Protein AF-A0A831K3I1-F1 (afdb_monomer_lite)

Radius of gyration: 31.47 Å; chains: 1; bounding box: 119×52×82 Å

Secondary structure (DSSP, 8-state):
------TT--TT--S-HHHHHHHHH-SS------------HHHHHHHH-EEPHHHHHHHHHS-HHHHHHHHHHHHHHHHHHT-SEE-HHHHHHHHHHHS-TTHHHHHHHHHHHHHTT-S--S--GGGPPEEPHHHHHHHHH---HHHHHHHHHHHHHHHHHTT-SEE-THHHHHHHHHHHHHHHSS-----------------SSS--S--PEEPHHHHHHHHTSPTTHHHHHHHHHHHHHHHHTT-SEE-HHHHHHHHHHHHHHHHHHHHHHHHTT--------TT------------

Foldseek 3Di:
DQDDQDPPHDPPRPDDPSVVVCCVPPPDDDDDDDDDDDPDLQVNLVVQAAEDPQLVVVLVVQDPVCSVVLVSQLSSQCVVVVHRYHYPVSSVVSCPVVQDPVNVVVSVVVVVCVVVVVPDDDPDPVPDQAEDPQLVVVLVVDPDPVVSVVLSVQQVVQCVVVPHSYRDPVSNVVVCVVVVVVVVVPDPDPDDDDDDDDDDDDDPDPPDDDDQAEDPLLVVVLVVPDDDPLSVVLVVQLRVVCVVVVHSHRDNVSSVVSVVVVVVVVVVVVVVVVVVPPDDDPDPDPPPDDDDDDDDDDD

pLDDT: mean 71.64, std 18.69, range [24.89, 92.38]

InterPro domains:
  IPR013580 Light-independent protochlorophyllide reductase subunit B-like, C-terminal [PF08369] (51-94)
  IPR013580 Light-independent protochlorophyllide reductase subunit B-like, C-terminal [PF08369] (214-256)
  IPR042298 Proto-chlorophyllide reductase, C-terminal [G3DSA:1.10.8.550] (50-98)
  IPR042298 Proto-chlorophyllide reductase, C-terminal [G3DSA:1.10.8.550] (212-266)

Structure (mmCIF, N/CA/C/O backbone):
data_AF-A0A831K3I1-F1
#
_entry.id   AF-A0A831K3I1-F1
#
loop_
_atom_site.group_PDB
_atom_site.id
_atom_site.type_symbol
_atom_site.label_atom_id
_atom_site.label_alt_id
_atom_site.label_comp_id
_atom_site.label_asym_id
_atom_site.label_entity_id
_atom_site.label_seq_id
_atom_site.pdbx_PDB_ins_code
_atom_site.Cartn_x
_atom_site.Cartn_y
_atom_site.Cartn_z
_atom_site.occupancy
_atom_site.B_iso_or_equiv
_atom_site.auth_seq_id
_atom_site.auth_comp_id
_atom_site.auth_asym_id
_atom_site.auth_atom_id
_atom_site.pdbx_PDB_model_num
ATOM 1 N N . ILE A 1 1 ? -24.878 -5.395 7.725 1.00 61.34 1 ILE A N 1
ATOM 2 C CA . ILE A 1 1 ? -24.912 -4.973 6.305 1.00 61.34 1 ILE A CA 1
ATOM 3 C C . ILE A 1 1 ? -25.834 -5.958 5.606 1.00 61.34 1 ILE A C 1
ATOM 5 O O . ILE A 1 1 ? -25.497 -7.132 5.588 1.00 61.34 1 ILE A O 1
ATOM 9 N N . LEU A 1 2 ? -27.023 -5.519 5.185 1.00 63.12 2 LEU A N 1
ATOM 10 C CA . LEU A 1 2 ? -28.067 -6.393 4.615 1.00 63.12 2 LEU A CA 1
ATOM 11 C C . LEU A 1 2 ? -27.981 -6.500 3.078 1.00 63.12 2 LEU A C 1
ATOM 13 O O . LEU A 1 2 ? -28.563 -7.402 2.487 1.00 63.12 2 LEU A O 1
ATOM 17 N N . GLY A 1 3 ? -27.179 -5.638 2.447 1.00 65.12 3 GLY A N 1
ATOM 18 C CA . GLY A 1 3 ? -26.861 -5.662 1.023 1.00 65.12 3 GLY A CA 1
ATOM 19 C C . GLY A 1 3 ? -25.792 -4.621 0.684 1.00 65.12 3 GLY A C 1
ATOM 20 O O . GLY A 1 3 ? -25.509 -3.730 1.489 1.00 65.12 3 GLY A O 1
ATOM 21 N N . THR A 1 4 ? -25.185 -4.748 -0.492 1.00 68.38 4 THR A N 1
ATOM 22 C CA . THR A 1 4 ? -24.255 -3.767 -1.069 1.00 68.38 4 THR A CA 1
ATOM 23 C C . THR A 1 4 ? -24.642 -3.534 -2.520 1.00 68.38 4 THR A C 1
ATOM 25 O O . THR A 1 4 ? -24.823 -4.505 -3.253 1.00 68.38 4 THR A O 1
ATOM 28 N N . THR A 1 5 ? -24.739 -2.280 -2.947 1.00 67.50 5 THR A N 1
ATOM 29 C CA . THR A 1 5 ? -24.789 -1.938 -4.370 1.00 67.50 5 THR A CA 1
ATOM 30 C C . THR A 1 5 ? -23.371 -2.057 -4.936 1.00 67.50 5 THR A C 1
ATOM 32 O O . THR A 1 5 ? -22.405 -1.565 -4.351 1.00 67.50 5 THR A O 1
ATOM 35 N N . GLY A 1 6 ? -23.212 -2.839 -6.006 1.00 65.56 6 GLY A N 1
ATOM 36 C CA . GLY A 1 6 ? -21.913 -3.050 -6.648 1.00 65.56 6 GLY A CA 1
ATOM 37 C C . GLY A 1 6 ? -21.490 -1.851 -7.499 1.00 65.56 6 GLY A C 1
ATOM 38 O O . GLY A 1 6 ? -22.278 -0.948 -7.750 1.00 65.56 6 GLY A O 1
ATOM 39 N N . ILE A 1 7 ? -20.261 -1.877 -8.020 1.00 63.69 7 ILE A N 1
ATOM 40 C CA . ILE A 1 7 ? -19.731 -0.838 -8.933 1.00 63.69 7 ILE A CA 1
ATOM 41 C C . ILE A 1 7 ? -20.489 -0.730 -10.271 1.00 63.69 7 ILE A C 1
ATOM 43 O O . ILE A 1 7 ? -20.285 0.222 -11.014 1.00 63.69 7 ILE A O 1
ATOM 47 N N . HIS A 1 8 ? -21.339 -1.712 -10.574 1.00 61.59 8 HIS A N 1
ATOM 48 C CA . HIS A 1 8 ? -22.199 -1.768 -11.757 1.00 61.59 8 HIS A CA 1
ATOM 49 C C . HIS A 1 8 ? -23.675 -1.524 -11.416 1.00 61.59 8 HIS A C 1
ATOM 51 O O . HIS A 1 8 ? -24.544 -1.877 -12.205 1.00 61.59 8 HIS A O 1
ATOM 57 N N . ALA A 1 9 ? -23.972 -1.002 -10.223 1.00 69.12 9 ALA A N 1
ATOM 58 C CA . ALA A 1 9 ? -25.321 -0.561 -9.906 1.00 69.12 9 ALA A CA 1
ATOM 59 C C . ALA A 1 9 ? -25.691 0.614 -10.820 1.00 69.12 9 ALA A C 1
ATOM 61 O O . ALA A 1 9 ? -24.912 1.562 -10.950 1.00 69.12 9 ALA A O 1
ATOM 62 N N . ASP A 1 10 ? -26.862 0.535 -11.449 1.00 72.88 10 ASP A N 1
ATOM 63 C CA . ASP A 1 10 ? -27.411 1.650 -12.212 1.00 72.88 10 ASP A CA 1
ATOM 64 C C . ASP A 1 10 ? -27.597 2.874 -11.314 1.00 72.88 10 ASP A C 1
ATOM 66 O O . ASP A 1 10 ? -27.870 2.753 -10.119 1.00 72.88 10 ASP A O 1
ATOM 70 N N . ALA A 1 11 ? -27.476 4.064 -11.903 1.00 71.06 11 ALA A N 1
ATOM 71 C CA . ALA A 1 11 ? -27.620 5.324 -11.173 1.00 71.06 11 ALA A CA 1
ATOM 72 C C . ALA A 1 11 ? -29.018 5.505 -10.547 1.00 71.06 11 ALA A C 1
ATOM 74 O O . ALA A 1 11 ? -29.168 6.298 -9.624 1.00 71.06 11 ALA A O 1
ATOM 75 N N . GLU A 1 12 ? -30.014 4.768 -11.043 1.00 79.69 12 GLU A N 1
ATOM 76 C CA . GLU A 1 12 ? -31.394 4.751 -10.541 1.00 79.69 12 GLU A CA 1
ATOM 77 C C . GLU A 1 12 ? -31.648 3.629 -9.511 1.00 79.69 12 GLU A C 1
ATOM 79 O O . GLU A 1 12 ? -32.751 3.515 -8.981 1.00 79.69 12 GLU A O 1
ATOM 84 N N . LEU A 1 13 ? -30.659 2.769 -9.227 1.00 80.44 13 LEU A N 1
ATOM 85 C CA . LEU A 1 13 ? -30.822 1.654 -8.293 1.00 80.44 13 LEU A CA 1
ATOM 86 C C . LEU A 1 13 ? -30.609 2.117 -6.844 1.00 80.44 13 LEU A C 1
ATOM 88 O O . LEU A 1 13 ? -29.490 2.115 -6.326 1.00 80.44 13 LEU A O 1
ATOM 92 N N . ASP A 1 14 ? -31.711 2.457 -6.178 1.00 75.00 14 ASP A N 1
ATOM 93 C CA . ASP A 1 14 ? -31.701 3.012 -4.819 1.00 75.00 14 ASP A CA 1
ATOM 94 C C . ASP A 1 14 ? -31.345 1.988 -3.727 1.00 75.00 14 ASP A C 1
ATOM 96 O O . ASP A 1 14 ? -30.675 2.314 -2.745 1.00 75.00 14 ASP A O 1
ATOM 100 N N . ILE A 1 15 ? -31.786 0.733 -3.869 1.00 83.75 15 ILE A N 1
ATOM 101 C CA . ILE A 1 15 ? -31.579 -0.325 -2.869 1.00 83.75 15 ILE A CA 1
ATOM 102 C C . ILE A 1 15 ? -31.175 -1.644 -3.529 1.00 83.75 15 ILE A C 1
ATOM 104 O O . ILE A 1 15 ? -31.587 -1.970 -4.637 1.00 83.75 15 ILE A O 1
ATOM 108 N N . GLY A 1 16 ? -30.350 -2.435 -2.839 1.00 83.12 16 GLY A N 1
ATOM 109 C CA . GLY A 1 16 ? -30.015 -3.785 -3.299 1.00 83.12 16 GLY A CA 1
ATOM 110 C C . GLY A 1 16 ? -31.199 -4.742 -3.138 1.00 83.12 16 GLY A C 1
ATOM 111 O O . GLY A 1 16 ? -31.944 -4.633 -2.166 1.00 83.12 16 GLY A O 1
ATOM 112 N N . GLY A 1 17 ? -31.322 -5.736 -4.023 1.00 83.44 17 GLY A N 1
ATOM 113 C CA . GLY A 1 17 ? -32.466 -6.661 -4.027 1.00 83.44 17 GLY A CA 1
ATOM 114 C C . GLY A 1 17 ? -32.720 -7.369 -2.688 1.00 83.44 17 GLY A C 1
ATOM 115 O O . GLY A 1 17 ? -33.860 -7.500 -2.268 1.00 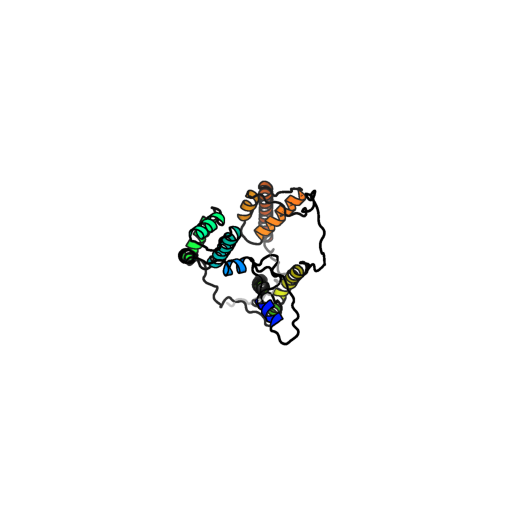83.44 17 GLY A O 1
ATOM 116 N N . ASN A 1 18 ? -31.676 -7.745 -1.939 1.00 84.25 18 ASN A N 1
ATOM 117 C CA . ASN A 1 18 ? -31.851 -8.334 -0.599 1.00 84.25 18 ASN A CA 1
ATOM 118 C C . ASN A 1 18 ? -32.533 -7.378 0.392 1.00 84.25 18 ASN A C 1
ATOM 120 O O . ASN A 1 18 ? -33.284 -7.819 1.258 1.00 84.25 18 ASN A O 1
ATOM 124 N N . THR A 1 19 ? -32.259 -6.079 0.280 1.00 87.19 19 THR A N 1
ATOM 125 C CA . THR A 1 19 ? -32.905 -5.047 1.094 1.00 87.19 19 THR A CA 1
ATOM 126 C C . THR A 1 19 ? -34.368 -4.879 0.689 1.00 87.19 19 THR A C 1
ATOM 128 O O . THR A 1 19 ? -35.221 -4.748 1.562 1.00 87.19 19 THR A O 1
ATOM 131 N N . GLU A 1 20 ? -34.660 -4.923 -0.612 1.00 86.88 20 GLU A N 1
ATOM 132 C CA . GLU A 1 20 ? -36.022 -4.847 -1.152 1.00 86.88 20 GLU A CA 1
ATOM 133 C C . GLU A 1 20 ? -36.887 -6.024 -0.683 1.00 86.88 20 GLU A C 1
ATOM 135 O O . GLU A 1 20 ? -37.962 -5.810 -0.125 1.00 86.88 20 GLU A O 1
ATOM 140 N N . TYR A 1 21 ? -36.377 -7.256 -0.793 1.00 88.00 21 TYR A N 1
ATOM 141 C CA . TYR A 1 21 ? -37.065 -8.448 -0.284 1.00 88.00 21 TYR A CA 1
ATOM 142 C C . TYR A 1 21 ? -37.398 -8.329 1.204 1.00 88.00 21 TYR A C 1
ATOM 144 O O . TYR A 1 21 ? -38.496 -8.667 1.637 1.00 88.00 21 TYR A O 1
ATOM 152 N N . LEU A 1 22 ? -36.461 -7.813 2.000 1.00 86.88 22 LEU A N 1
ATOM 153 C CA . LEU A 1 22 ? -36.634 -7.701 3.443 1.00 86.88 22 LEU A CA 1
ATOM 154 C C . LEU A 1 22 ? -37.631 -6.598 3.825 1.00 86.88 22 LEU A C 1
ATOM 156 O O . LEU A 1 22 ? -38.348 -6.755 4.805 1.00 86.88 22 LEU A O 1
ATOM 160 N N . LEU A 1 23 ? -37.714 -5.513 3.050 1.00 84.81 23 LEU A N 1
ATOM 161 C CA . LEU A 1 23 ? -38.749 -4.489 3.226 1.00 84.81 23 LEU A CA 1
ATOM 162 C C . LEU A 1 23 ? -40.150 -5.020 2.918 1.00 84.81 23 LEU A C 1
ATOM 164 O O . LEU A 1 23 ? -41.100 -4.623 3.588 1.00 84.81 23 LEU A O 1
ATOM 168 N N . ASN A 1 24 ? -40.277 -5.898 1.922 1.00 88.44 24 ASN A N 1
ATOM 169 C CA . ASN A 1 24 ? -41.570 -6.442 1.523 1.00 88.44 24 ASN A CA 1
ATOM 170 C C . ASN A 1 24 ? -42.073 -7.535 2.478 1.00 88.44 24 ASN A C 1
ATOM 172 O O . ASN A 1 24 ? -43.250 -7.556 2.829 1.00 88.44 24 ASN A O 1
ATOM 176 N N . ASP A 1 25 ? -41.178 -8.425 2.914 1.00 91.25 25 ASP A N 1
ATOM 177 C CA . ASP A 1 25 ? -41.572 -9.658 3.604 1.00 91.25 25 ASP A CA 1
ATOM 178 C C . ASP A 1 25 ? -41.407 -9.594 5.133 1.00 91.25 25 ASP A C 1
ATOM 180 O O . ASP A 1 25 ? -41.827 -10.514 5.843 1.00 91.25 25 ASP A O 1
ATOM 184 N N . ALA A 1 26 ? -40.799 -8.534 5.681 1.00 89.06 26 ALA A N 1
ATOM 185 C CA . ALA A 1 26 ? -40.628 -8.420 7.126 1.00 89.06 26 ALA A CA 1
ATOM 186 C C . ALA A 1 26 ? -41.983 -8.215 7.835 1.00 89.06 26 ALA A C 1
ATOM 188 O O . ALA A 1 26 ? -42.680 -7.234 7.577 1.00 89.06 26 ALA A O 1
ATOM 189 N N . PRO A 1 27 ? -42.341 -9.057 8.825 1.00 92.31 27 PRO A N 1
ATOM 190 C CA . PRO A 1 27 ? -43.578 -8.908 9.598 1.00 92.31 27 PRO A CA 1
ATOM 191 C C . PRO A 1 27 ? -43.505 -7.773 10.641 1.00 92.31 27 PRO A C 1
ATOM 193 O O . PRO A 1 27 ? -44.336 -7.705 11.548 1.00 92.31 27 PRO A O 1
ATOM 196 N N . CYS A 1 28 ? -42.488 -6.911 10.576 1.00 91.38 28 CYS A N 1
ATOM 197 C CA . CYS A 1 28 ? -42.220 -5.847 11.536 1.00 91.38 28 CYS A CA 1
ATOM 198 C C . CYS A 1 28 ? -41.762 -4.562 10.835 1.00 91.38 28 CYS A C 1
ATOM 200 O O . CYS A 1 28 ? -41.365 -4.574 9.673 1.00 91.38 28 CYS A O 1
ATOM 202 N N . ALA A 1 29 ? -41.810 -3.437 11.553 1.00 91.25 29 ALA A N 1
ATOM 203 C CA . ALA A 1 29 ? -41.313 -2.168 11.035 1.00 91.25 29 ALA A CA 1
ATOM 204 C C . ALA A 1 29 ? -39.785 -2.219 10.852 1.00 91.25 29 ALA A C 1
ATOM 206 O O . ALA A 1 29 ? -39.047 -2.469 11.807 1.00 91.25 29 ALA A O 1
ATOM 207 N N . VAL A 1 30 ? -39.320 -1.942 9.632 1.00 88.06 30 VAL A N 1
ATOM 208 C CA . VAL A 1 30 ? -37.898 -1.932 9.264 1.00 88.06 30 VAL A CA 1
ATOM 209 C C . VAL A 1 30 ? -37.448 -0.492 9.015 1.00 88.06 30 VAL A C 1
ATOM 211 O O . VAL A 1 30 ? -38.033 0.215 8.200 1.00 88.06 30 VAL A O 1
ATOM 214 N N . LEU A 1 31 ? -36.388 -0.056 9.701 1.00 87.06 31 LEU A N 1
ATOM 215 C CA . LEU A 1 31 ? -35.701 1.205 9.413 1.00 87.06 31 LEU A CA 1
ATOM 216 C C . LEU A 1 31 ? -34.501 0.926 8.506 1.00 87.06 31 LEU A C 1
ATOM 218 O O . LEU A 1 31 ? -33.557 0.248 8.917 1.00 87.06 31 LEU A O 1
ATOM 222 N N . LEU A 1 32 ? -34.523 1.482 7.295 1.00 84.25 32 LEU A N 1
ATOM 223 C CA . LEU A 1 32 ? -33.409 1.388 6.360 1.00 84.25 32 LEU A CA 1
ATOM 224 C C . LEU A 1 32 ? -32.501 2.616 6.471 1.00 84.25 32 LEU A C 1
ATOM 226 O O . LEU A 1 32 ? -32.961 3.753 6.395 1.00 84.25 32 LEU A O 1
ATOM 230 N N . SER A 1 33 ? -31.197 2.381 6.608 1.00 85.31 33 SER A N 1
ATOM 231 C CA . SER A 1 33 ? -30.169 3.411 6.481 1.00 85.31 33 SER A CA 1
ATOM 232 C C . SER A 1 33 ? -29.091 2.961 5.504 1.00 85.31 33 SER A C 1
ATOM 234 O O . SER A 1 33 ? -28.753 1.777 5.419 1.00 85.31 33 SER A O 1
ATOM 236 N N . GLN A 1 34 ? -28.552 3.921 4.757 1.00 81.38 34 GLN A N 1
ATOM 237 C CA . GLN A 1 34 ? -27.488 3.690 3.790 1.00 81.38 34 GLN A CA 1
ATOM 238 C C . GLN A 1 34 ? -26.241 4.478 4.167 1.00 81.38 34 GLN A C 1
ATOM 240 O O . GLN A 1 34 ? -26.313 5.572 4.727 1.00 81.38 34 GLN A O 1
ATOM 245 N N . ARG A 1 35 ? -25.080 3.918 3.835 1.00 79.19 35 ARG A N 1
ATOM 246 C CA . ARG A 1 35 ? -23.801 4.616 3.905 1.00 79.19 35 ARG A CA 1
ATOM 247 C C . ARG A 1 35 ? -22.971 4.227 2.698 1.00 79.19 35 ARG A C 1
ATOM 249 O O . ARG A 1 35 ? -22.820 3.041 2.412 1.00 79.19 35 ARG A O 1
ATOM 256 N N . GLN A 1 36 ? -22.381 5.219 2.044 1.00 72.12 36 GLN A N 1
ATOM 257 C CA . GLN A 1 36 ? -21.375 4.972 1.025 1.00 72.12 36 GLN A CA 1
ATOM 258 C C . GLN A 1 36 ? -20.070 4.548 1.706 1.00 72.12 36 GLN A C 1
ATOM 260 O O . GLN A 1 36 ? -19.542 5.241 2.579 1.00 72.12 36 GLN A O 1
ATOM 265 N N . TYR A 1 37 ? -19.568 3.376 1.331 1.00 68.38 37 TYR A N 1
ATOM 266 C CA . TYR A 1 37 ? -18.263 2.886 1.745 1.00 68.38 37 TYR A CA 1
ATOM 267 C C . TYR A 1 37 ? -17.426 2.702 0.491 1.00 68.38 37 TYR A C 1
ATOM 269 O O . TYR A 1 37 ? -17.776 1.894 -0.362 1.00 68.38 37 TYR A O 1
ATOM 277 N N . GLN A 1 38 ? -16.333 3.453 0.383 1.00 60.44 38 GLN A N 1
ATOM 278 C CA . GLN A 1 38 ? -15.321 3.214 -0.633 1.00 60.44 38 GLN A CA 1
ATOM 279 C C . GLN A 1 38 ? -14.388 2.125 -0.077 1.00 60.44 38 GLN A C 1
ATOM 281 O O . GLN A 1 38 ? -13.560 2.426 0.790 1.00 60.44 38 GLN A O 1
ATOM 286 N N . PRO A 1 39 ? -14.527 0.848 -0.478 1.00 63.50 39 PRO A N 1
ATOM 287 C CA . PRO A 1 39 ? -13.541 -0.153 -0.104 1.00 63.50 39 PRO A CA 1
ATOM 288 C C . PRO A 1 39 ? -12.181 0.236 -0.683 1.00 63.50 39 PRO A C 1
ATOM 290 O O . PRO A 1 39 ? -12.086 0.921 -1.704 1.00 63.50 39 PRO A O 1
ATOM 293 N N . GLN A 1 40 ? -11.113 -0.236 -0.045 1.00 65.44 40 GLN A N 1
ATOM 294 C CA . GLN A 1 40 ? -9.783 -0.117 -0.632 1.00 65.44 40 GLN A CA 1
ATOM 295 C C . GLN A 1 40 ? -9.802 -0.759 -2.027 1.00 65.44 40 GLN A C 1
ATOM 297 O O . GLN A 1 40 ? -10.344 -1.852 -2.185 1.00 65.44 40 GLN A O 1
ATOM 302 N N . VAL A 1 41 ? -9.242 -0.062 -3.019 1.00 61.88 41 VAL A N 1
ATOM 303 C CA . VAL A 1 41 ? -9.183 -0.444 -4.449 1.00 61.88 41 VAL A CA 1
ATOM 304 C C . VAL A 1 41 ? -8.802 -1.926 -4.614 1.00 61.88 41 VAL A C 1
ATOM 306 O O . VAL A 1 41 ? -9.475 -2.705 -5.283 1.00 61.88 41 VAL A O 1
ATOM 309 N N . ASP A 1 42 ? -7.812 -2.327 -3.832 1.00 60.84 42 ASP A N 1
ATOM 310 C CA . ASP A 1 42 ? -7.265 -3.664 -3.625 1.00 60.84 42 ASP A CA 1
ATOM 311 C C . ASP A 1 42 ? -8.308 -4.769 -3.301 1.00 60.84 42 ASP A C 1
ATOM 313 O O . ASP A 1 42 ? -8.183 -5.926 -3.717 1.00 60.84 42 ASP A O 1
ATOM 317 N N . ARG A 1 43 ? -9.381 -4.431 -2.575 1.00 62.75 43 ARG A N 1
ATOM 318 C CA . ARG A 1 43 ? -10.466 -5.358 -2.209 1.00 62.75 43 ARG A CA 1
ATOM 319 C C . ARG A 1 43 ? -11.499 -5.514 -3.328 1.00 62.75 43 ARG A C 1
ATOM 321 O O . ARG A 1 43 ? -12.062 -6.592 -3.458 1.00 62.75 43 ARG A O 1
ATOM 328 N N . LEU A 1 44 ? -11.751 -4.478 -4.130 1.00 58.00 44 LEU A N 1
ATOM 329 C CA . LEU A 1 44 ? -12.682 -4.579 -5.261 1.00 58.00 44 LEU A CA 1
ATOM 330 C C . LEU A 1 44 ? -12.075 -5.402 -6.390 1.00 58.00 44 LEU A C 1
ATOM 332 O O . LEU A 1 44 ? -12.701 -6.357 -6.840 1.00 58.00 44 LEU A O 1
ATOM 336 N N . ALA A 1 45 ? -10.834 -5.088 -6.765 1.00 58.53 45 ALA A N 1
ATOM 337 C CA . ALA A 1 45 ? -10.139 -5.784 -7.838 1.00 58.53 45 ALA A CA 1
ATOM 338 C C . ALA A 1 45 ? -10.001 -7.290 -7.559 1.00 58.53 45 ALA A C 1
ATOM 340 O O . ALA A 1 45 ? -10.168 -8.103 -8.459 1.00 58.53 45 ALA A O 1
ATOM 341 N N . SER A 1 46 ? -9.759 -7.697 -6.307 1.00 58.81 46 SER A N 1
ATOM 342 C CA . SER A 1 46 ? -9.645 -9.128 -5.978 1.00 58.81 46 SER A CA 1
ATOM 343 C C . SER A 1 46 ? -10.964 -9.905 -6.075 1.00 58.81 46 SER A C 1
ATOM 345 O O . SER A 1 46 ? -10.929 -11.115 -6.273 1.00 58.81 46 SER A O 1
ATOM 347 N N . ILE A 1 47 ? -12.114 -9.236 -5.953 1.00 64.56 47 ILE A N 1
ATOM 348 C CA . ILE A 1 47 ? -13.438 -9.870 -6.024 1.00 64.56 47 ILE A CA 1
ATOM 349 C C . ILE A 1 47 ? -13.961 -9.886 -7.464 1.00 64.56 47 ILE A C 1
ATOM 351 O O . ILE A 1 47 ? -14.580 -10.861 -7.878 1.00 64.56 47 ILE A O 1
ATOM 355 N N . SER A 1 48 ? -13.727 -8.817 -8.228 1.00 64.88 48 SER A N 1
ATOM 356 C CA . SER A 1 48 ? -14.247 -8.683 -9.593 1.00 64.88 48 SER A CA 1
ATOM 357 C C . SER A 1 48 ? -13.346 -9.288 -10.667 1.00 64.88 48 SER A C 1
ATOM 359 O O . SER A 1 48 ? -13.815 -9.506 -11.782 1.00 64.88 48 SER A O 1
ATOM 361 N N . THR A 1 49 ? -12.065 -9.522 -10.369 1.00 78.81 49 THR A N 1
ATOM 362 C CA . THR A 1 49 ? -11.072 -9.874 -11.389 1.00 78.81 49 THR A CA 1
ATOM 363 C C . THR A 1 49 ? -10.580 -11.308 -11.225 1.00 78.81 49 THR A C 1
ATOM 365 O O . THR A 1 49 ? -9.934 -11.662 -10.238 1.00 78.81 49 THR A O 1
ATOM 368 N N . SER A 1 50 ? -10.851 -12.142 -12.229 1.00 86.25 50 SER A N 1
ATOM 369 C CA . SER A 1 50 ? -10.392 -13.537 -12.266 1.00 86.25 50 SER A CA 1
ATOM 370 C C . SER A 1 50 ? -8.983 -13.657 -12.848 1.00 86.25 50 SER A C 1
ATOM 372 O O . SER A 1 50 ? -8.628 -12.915 -13.761 1.00 86.25 50 SER A O 1
ATOM 374 N N . TRP A 1 51 ? -8.188 -14.608 -12.357 1.00 91.31 51 TRP A N 1
ATOM 375 C CA . TRP A 1 51 ? -6.863 -14.923 -12.897 1.00 91.31 51 TRP A CA 1
ATOM 376 C C . TRP A 1 51 ? -6.924 -16.173 -13.774 1.00 91.31 51 TRP A C 1
ATOM 378 O O . TRP A 1 51 ? -7.623 -17.134 -13.458 1.00 91.31 51 TRP A O 1
ATOM 388 N N . THR A 1 52 ? -6.167 -16.171 -14.867 1.00 92.38 52 THR A N 1
ATOM 389 C CA . THR A 1 52 ? -5.923 -17.382 -15.663 1.00 92.38 52 THR A CA 1
ATOM 390 C C . THR A 1 52 ? -4.890 -18.283 -14.988 1.00 92.38 52 THR A C 1
ATOM 392 O O . THR A 1 52 ? -4.000 -17.801 -14.286 1.00 92.38 52 THR A O 1
ATOM 395 N N . GLN A 1 53 ? -4.958 -19.592 -15.247 1.00 90.81 53 GLN A N 1
ATOM 396 C CA . GLN A 1 53 ? -4.011 -20.567 -14.689 1.00 90.81 53 GLN A CA 1
ATOM 397 C C . GLN A 1 53 ? -2.551 -20.247 -15.065 1.00 90.81 53 GLN A C 1
ATOM 399 O O . GLN A 1 53 ? -1.638 -20.406 -14.253 1.00 90.81 53 GLN A O 1
ATOM 404 N N . GLU A 1 54 ? -2.325 -19.738 -16.276 1.00 90.75 54 GLU A N 1
ATOM 405 C CA . GLU A 1 54 ? -1.007 -19.317 -16.764 1.00 90.75 54 GLU A CA 1
ATOM 406 C C . GLU A 1 54 ? -0.466 -18.124 -15.956 1.00 90.75 54 GLU A C 1
ATOM 408 O O . GLU A 1 54 ? 0.670 -18.153 -15.472 1.00 90.75 54 GLU A O 1
ATOM 413 N N . ALA A 1 55 ? -1.305 -17.109 -15.713 1.00 90.25 55 ALA A N 1
ATOM 414 C CA . ALA A 1 55 ? -0.952 -15.946 -14.901 1.00 90.25 55 ALA A CA 1
ATOM 415 C C . ALA A 1 55 ? -0.656 -16.316 -13.436 1.00 90.25 55 ALA A C 1
ATOM 417 O O . ALA A 1 55 ? 0.276 -15.776 -12.832 1.00 90.25 55 ALA A O 1
ATOM 418 N N . GLU A 1 56 ? -1.413 -17.255 -12.861 1.00 89.31 56 GLU A N 1
ATOM 419 C CA . GLU A 1 56 ? -1.153 -17.760 -11.510 1.00 89.31 56 GLU A CA 1
ATOM 420 C C . GLU A 1 56 ? 0.185 -18.491 -11.419 1.00 89.31 56 GLU A C 1
ATOM 422 O O . GLU A 1 56 ? 0.987 -18.188 -10.534 1.00 89.31 56 GLU A O 1
ATOM 427 N N . THR A 1 57 ? 0.466 -19.373 -12.379 1.00 89.38 57 THR A N 1
ATOM 428 C CA . THR A 1 57 ? 1.740 -20.103 -12.463 1.00 89.38 57 THR A CA 1
ATOM 429 C C . THR A 1 57 ? 2.928 -19.140 -12.538 1.00 89.38 57 THR A C 1
ATOM 431 O O . THR A 1 57 ? 3.957 -19.333 -11.885 1.00 89.38 57 THR A O 1
ATOM 434 N N . ARG A 1 58 ? 2.797 -18.047 -13.298 1.00 85.94 58 ARG A N 1
ATOM 435 C CA . ARG A 1 58 ? 3.835 -17.010 -13.378 1.00 85.94 58 ARG A CA 1
ATOM 436 C C . ARG A 1 58 ? 4.004 -16.268 -12.050 1.00 85.94 58 ARG A C 1
ATOM 438 O O . ARG A 1 58 ? 5.130 -15.980 -11.649 1.00 85.94 58 ARG A O 1
ATOM 445 N N . MET A 1 59 ? 2.912 -16.023 -11.329 1.00 87.25 59 MET A N 1
ATOM 446 C CA . MET A 1 59 ? 2.941 -15.398 -10.005 1.00 87.25 59 MET A CA 1
ATOM 447 C C . MET A 1 59 ? 3.587 -16.291 -8.930 1.00 87.25 59 MET A C 1
ATOM 449 O O . MET A 1 59 ? 4.165 -15.786 -7.967 1.00 87.25 59 MET A O 1
ATOM 453 N N . GLU A 1 60 ? 3.536 -17.615 -9.077 1.00 87.44 60 GLU A N 1
ATOM 454 C CA . GLU A 1 60 ? 4.224 -18.543 -8.169 1.00 87.44 60 GLU A CA 1
ATOM 455 C C . GLU A 1 60 ? 5.749 -18.441 -8.262 1.00 87.44 60 GLU A C 1
ATOM 457 O O . GLU A 1 60 ? 6.426 -18.543 -7.234 1.00 87.44 60 GLU A O 1
ATOM 462 N N . ARG A 1 61 ? 6.281 -18.152 -9.459 1.00 84.06 61 ARG A N 1
ATOM 463 C CA . ARG A 1 61 ? 7.718 -17.909 -9.684 1.00 84.06 61 ARG A CA 1
ATOM 464 C C . ARG A 1 61 ? 8.218 -16.647 -8.983 1.00 84.06 61 ARG A C 1
ATOM 466 O O . ARG A 1 61 ? 9.402 -16.545 -8.682 1.00 84.06 61 ARG A O 1
ATOM 473 N N . VAL A 1 62 ? 7.326 -15.697 -8.698 1.00 82.75 62 VAL A N 1
ATOM 474 C CA . VAL A 1 62 ? 7.668 -14.501 -7.925 1.00 82.75 62 VAL A CA 1
ATOM 475 C C . VAL A 1 62 ? 7.960 -14.909 -6.474 1.00 82.75 62 VAL A C 1
ATOM 477 O O . VAL A 1 62 ? 7.134 -15.600 -5.857 1.00 82.75 62 VAL A O 1
ATOM 480 N N . PRO A 1 63 ? 9.087 -14.465 -5.883 1.00 81.31 63 PRO A N 1
ATOM 481 C CA . PRO A 1 63 ? 9.418 -14.763 -4.495 1.00 81.31 63 PRO A CA 1
ATOM 482 C C . PRO A 1 63 ? 8.318 -14.354 -3.514 1.00 81.31 63 PRO A C 1
ATOM 484 O O . PRO A 1 63 ? 7.683 -13.302 -3.644 1.00 81.31 63 PRO A O 1
ATOM 487 N N . SER A 1 64 ? 8.125 -15.161 -2.467 1.00 79.44 64 SER A N 1
ATOM 488 C CA . SER A 1 64 ? 6.983 -15.030 -1.551 1.00 79.44 64 SER A CA 1
ATOM 489 C C . SER A 1 64 ? 6.873 -13.666 -0.859 1.00 79.44 64 SER A C 1
ATOM 491 O O . SER A 1 64 ? 5.769 -13.257 -0.515 1.00 79.44 64 SER A O 1
ATOM 493 N N . PHE A 1 65 ? 7.993 -12.967 -0.636 1.00 74.31 65 PHE A N 1
ATOM 494 C CA . PHE A 1 65 ? 8.006 -11.675 0.060 1.00 74.31 65 PHE A CA 1
ATOM 495 C C . PHE A 1 65 ? 7.530 -10.502 -0.818 1.00 74.31 65 PHE A C 1
ATOM 497 O O . PHE A 1 65 ? 7.015 -9.530 -0.275 1.00 74.31 65 PHE A O 1
ATOM 504 N N . VAL A 1 66 ? 7.631 -10.600 -2.153 1.00 79.06 66 VAL A N 1
ATOM 505 C CA . VAL A 1 66 ? 7.120 -9.578 -3.100 1.00 79.06 66 VAL A CA 1
ATOM 506 C C . VAL A 1 66 ? 5.784 -9.993 -3.705 1.00 79.06 66 VAL A C 1
ATOM 508 O O . VAL A 1 66 ? 5.007 -9.139 -4.112 1.00 79.06 66 VAL A O 1
ATOM 511 N N . ARG A 1 67 ? 5.468 -11.292 -3.730 1.00 84.19 67 ARG A N 1
ATOM 512 C CA . ARG A 1 67 ? 4.277 -11.840 -4.398 1.00 84.19 67 ARG A CA 1
ATOM 513 C C . ARG A 1 67 ? 2.971 -11.120 -4.043 1.00 84.19 67 ARG A C 1
ATOM 515 O O . ARG A 1 67 ? 2.172 -10.843 -4.931 1.00 84.19 67 ARG A O 1
ATOM 522 N N . ALA A 1 68 ? 2.756 -10.790 -2.767 1.00 80.19 68 ALA A N 1
ATOM 523 C CA . ALA A 1 68 ? 1.559 -10.065 -2.329 1.00 80.19 68 ALA A CA 1
ATOM 524 C C . ALA A 1 68 ? 1.496 -8.638 -2.906 1.00 80.19 68 ALA A C 1
ATOM 526 O O . ALA A 1 68 ? 0.451 -8.205 -3.382 1.00 80.19 68 ALA A O 1
ATOM 527 N N . MET A 1 69 ? 2.633 -7.940 -2.915 1.00 81.38 69 MET A N 1
ATOM 528 C CA . MET A 1 69 ? 2.773 -6.606 -3.498 1.00 81.38 69 MET A CA 1
ATOM 529 C C . MET A 1 69 ? 2.561 -6.640 -5.017 1.00 81.38 69 MET A C 1
ATOM 531 O O . MET A 1 69 ? 1.803 -5.835 -5.548 1.00 81.38 69 MET A O 1
ATOM 535 N N . ALA A 1 70 ? 3.178 -7.610 -5.701 1.00 85.25 70 ALA A N 1
ATOM 536 C CA . ALA A 1 70 ? 3.064 -7.794 -7.144 1.00 85.25 70 ALA A CA 1
ATOM 537 C C . ALA A 1 70 ? 1.620 -8.099 -7.565 1.00 85.25 70 ALA A C 1
ATOM 539 O O . ALA A 1 70 ? 1.098 -7.438 -8.461 1.00 85.25 70 ALA A O 1
ATOM 540 N N . ARG A 1 71 ? 0.935 -9.028 -6.877 1.00 87.06 71 ARG A N 1
ATOM 541 C CA . ARG A 1 71 ? -0.494 -9.295 -7.125 1.00 87.06 71 ARG A CA 1
ATOM 542 C C . ARG A 1 71 ? -1.327 -8.028 -6.990 1.00 87.06 71 ARG A C 1
ATOM 544 O O . ARG A 1 71 ? -2.186 -7.791 -7.831 1.00 87.06 71 ARG A O 1
ATOM 551 N N . MET A 1 72 ? -1.057 -7.211 -5.975 1.00 83.25 72 MET A N 1
ATOM 552 C CA . MET A 1 72 ? -1.814 -5.983 -5.764 1.00 83.25 72 MET A CA 1
ATOM 553 C C . MET A 1 72 ? -1.591 -4.949 -6.865 1.00 83.25 72 MET A C 1
ATOM 555 O O . MET A 1 72 ? -2.541 -4.350 -7.360 1.00 83.25 72 MET A O 1
ATOM 559 N N . ALA A 1 73 ? -0.339 -4.764 -7.276 1.00 83.31 73 ALA A N 1
ATOM 560 C CA . ALA A 1 73 ? 0.001 -3.818 -8.326 1.00 83.31 73 ALA A CA 1
ATOM 561 C C . ALA A 1 73 ? -0.615 -4.223 -9.678 1.00 83.31 73 ALA A C 1
ATOM 563 O O . ALA A 1 73 ? -1.155 -3.374 -10.381 1.00 83.31 73 ALA A O 1
ATOM 564 N N . ILE A 1 74 ? -0.625 -5.523 -9.995 1.00 87.81 74 ILE A N 1
ATOM 565 C CA . ILE A 1 74 ? -1.267 -6.058 -11.206 1.00 87.81 74 ILE A CA 1
ATOM 566 C C . ILE A 1 74 ? -2.791 -5.929 -11.135 1.00 87.81 74 ILE A C 1
ATOM 568 O O . ILE A 1 74 ? -3.415 -5.563 -12.124 1.00 87.81 74 ILE A O 1
ATOM 572 N N . LEU A 1 75 ? -3.404 -6.190 -9.977 1.00 85.25 75 LEU A N 1
ATOM 573 C CA . LEU A 1 75 ? -4.844 -5.995 -9.784 1.00 85.25 75 LEU A CA 1
ATOM 574 C C . LEU A 1 75 ? -5.248 -4.532 -9.999 1.00 85.25 75 LEU A C 1
ATOM 576 O O . LEU A 1 75 ? -6.230 -4.256 -10.686 1.00 85.25 75 LEU A O 1
ATOM 580 N N . ARG A 1 76 ? -4.463 -3.594 -9.462 1.00 81.38 76 ARG A N 1
ATOM 581 C CA . ARG A 1 76 ? -4.674 -2.157 -9.665 1.00 81.38 76 ARG A CA 1
ATOM 582 C C . ARG A 1 76 ? -4.513 -1.765 -11.130 1.00 81.38 76 ARG A C 1
ATOM 584 O O . ARG A 1 76 ? -5.371 -1.076 -11.667 1.00 81.38 76 ARG A O 1
ATOM 591 N N . TYR A 1 77 ? -3.463 -2.262 -11.778 1.00 85.06 77 TYR A N 1
ATOM 592 C CA . TYR A 1 77 ? -3.231 -2.060 -13.204 1.00 85.06 77 TYR A CA 1
ATOM 593 C C . TYR A 1 77 ? -4.407 -2.560 -14.054 1.00 85.06 77 TYR A C 1
ATOM 595 O O . TYR A 1 77 ? -4.930 -1.833 -14.898 1.00 85.06 77 TYR A O 1
ATOM 603 N N . ALA A 1 78 ? -4.864 -3.786 -13.791 1.00 86.50 78 ALA A N 1
ATOM 604 C CA . ALA A 1 78 ? -6.000 -4.382 -14.476 1.00 86.50 78 ALA A CA 1
ATOM 605 C C . ALA A 1 78 ? -7.261 -3.529 -14.295 1.00 86.50 78 ALA A C 1
ATOM 607 O O . ALA A 1 78 ? -7.966 -3.270 -15.265 1.00 86.50 78 ALA A O 1
ATOM 608 N N . GLN A 1 79 ? -7.510 -3.021 -13.088 1.00 81.88 79 GLN A N 1
ATOM 609 C CA . GLN A 1 79 ? -8.652 -2.155 -12.816 1.00 81.88 79 GLN A CA 1
ATOM 610 C C . GLN A 1 79 ? -8.569 -0.809 -13.551 1.00 81.88 79 GLN A C 1
ATOM 612 O O . GLN A 1 79 ? -9.558 -0.388 -14.146 1.00 81.88 79 GLN A O 1
ATOM 617 N N . GLU A 1 80 ? -7.408 -0.149 -13.555 1.00 79.81 80 GLU A N 1
ATOM 618 C CA . GLU A 1 80 ? -7.195 1.119 -14.272 1.00 79.81 80 GLU A CA 1
ATOM 619 C C . GLU A 1 80 ? -7.393 0.973 -15.788 1.00 79.81 80 GLU A C 1
ATOM 621 O O . GLU A 1 80 ? -7.879 1.891 -16.448 1.00 79.81 80 GLU A O 1
ATOM 626 N N . LYS A 1 81 ? -7.046 -0.192 -16.341 1.00 83.06 81 LYS A N 1
ATOM 627 C CA . LYS A 1 81 ? -7.227 -0.524 -17.760 1.00 83.06 81 LYS A CA 1
ATOM 628 C C . LYS A 1 81 ? -8.590 -1.147 -18.087 1.00 83.06 81 LYS A C 1
ATOM 630 O O . LYS A 1 81 ? -8.896 -1.333 -19.261 1.00 83.06 81 LYS A O 1
ATOM 635 N N . GLY A 1 82 ? -9.411 -1.454 -17.081 1.00 81.38 82 GLY A N 1
ATOM 636 C CA . GLY A 1 82 ? -10.724 -2.082 -17.257 1.00 81.38 82 GLY A CA 1
ATOM 637 C C . GLY A 1 82 ? -10.683 -3.580 -17.593 1.00 81.38 82 GLY A C 1
ATOM 638 O O . GLY A 1 82 ? -11.638 -4.111 -18.154 1.00 81.38 82 GLY A O 1
ATOM 639 N N . HIS A 1 83 ? -9.596 -4.281 -17.268 1.00 84.25 83 HIS A N 1
ATOM 640 C CA . HIS A 1 83 ? -9.484 -5.728 -17.442 1.00 84.25 83 HIS A CA 1
ATOM 641 C C . HIS A 1 83 ? -10.180 -6.491 -16.305 1.00 84.25 83 HIS A C 1
ATOM 643 O O . HIS A 1 83 ? -9.846 -6.347 -15.129 1.00 84.25 83 HIS A O 1
ATOM 649 N N . THR A 1 84 ? -11.119 -7.364 -16.670 1.00 83.31 84 THR A N 1
ATOM 650 C CA . THR A 1 84 ? -11.847 -8.257 -15.748 1.00 83.31 84 THR A CA 1
ATOM 651 C C . THR A 1 84 ? -11.200 -9.640 -15.614 1.00 83.31 84 THR A C 1
ATOM 653 O O . THR A 1 84 ? -11.467 -10.366 -14.656 1.00 83.31 84 THR A O 1
ATOM 656 N N . VAL A 1 85 ? -10.305 -10.003 -16.538 1.00 88.38 85 VAL A N 1
ATOM 657 C CA . VAL A 1 85 ? -9.551 -11.263 -16.519 1.00 88.38 85 VAL A CA 1
ATOM 658 C C . VAL A 1 85 ? -8.063 -10.961 -16.654 1.00 88.38 85 VAL A C 1
ATOM 660 O O . VAL A 1 85 ? -7.652 -10.323 -17.618 1.00 88.38 85 VAL A O 1
ATOM 663 N N . ILE A 1 86 ? -7.252 -11.426 -15.702 1.00 91.12 86 ILE A N 1
ATOM 664 C CA . ILE A 1 86 ? -5.793 -11.279 -15.720 1.00 91.12 86 ILE A CA 1
ATOM 665 C C . ILE A 1 86 ? -5.176 -12.478 -16.447 1.00 91.12 86 ILE A C 1
ATOM 667 O O . ILE A 1 86 ? -5.131 -13.605 -15.937 1.00 91.12 86 ILE A O 1
ATOM 671 N N . THR A 1 87 ? -4.710 -12.215 -17.663 1.00 92.19 87 THR A N 1
ATOM 672 C CA . THR A 1 87 ? -3.941 -13.133 -18.510 1.00 92.19 87 THR A CA 1
ATOM 673 C C . THR A 1 87 ? -2.443 -12.985 -18.258 1.00 92.19 87 THR A C 1
ATOM 675 O O . THR A 1 87 ? -1.994 -12.025 -17.628 1.00 92.19 87 THR A O 1
ATOM 678 N N . GLU A 1 88 ? -1.644 -13.916 -18.780 1.00 91.69 88 GLU A N 1
ATOM 679 C CA . GLU A 1 88 ? -0.184 -13.812 -18.724 1.00 91.69 88 GLU A CA 1
ATOM 680 C C . GLU A 1 88 ? 0.334 -12.512 -19.365 1.00 91.69 88 GLU A C 1
ATOM 682 O O . GLU A 1 88 ? 1.199 -11.850 -18.791 1.00 91.69 88 GLU A O 1
ATOM 687 N N . SER A 1 89 ? -0.250 -12.099 -20.495 1.00 89.31 89 SER A N 1
ATOM 688 C CA . SER A 1 89 ? 0.134 -10.863 -21.185 1.00 89.31 89 SER A CA 1
ATOM 689 C C . SER A 1 89 ? -0.087 -9.617 -20.325 1.00 89.31 89 SER A C 1
ATOM 691 O O . SER A 1 89 ? 0.750 -8.722 -20.324 1.00 89.31 89 SER A O 1
ATOM 693 N N . ILE A 1 90 ? -1.174 -9.573 -19.545 1.00 89.25 90 ILE A N 1
ATOM 694 C CA . ILE A 1 90 ? -1.473 -8.452 -18.641 1.00 89.25 90 ILE A CA 1
ATOM 695 C C . ILE A 1 90 ? -0.483 -8.424 -17.476 1.00 89.25 90 ILE A C 1
ATOM 697 O O . ILE A 1 90 ? -0.052 -7.351 -17.063 1.00 89.25 90 ILE A O 1
ATOM 701 N N . VAL A 1 91 ? -0.093 -9.589 -16.946 1.00 89.12 91 VAL A N 1
ATOM 702 C CA . VAL A 1 91 ? 0.946 -9.668 -15.907 1.00 89.12 91 VAL A CA 1
ATOM 703 C C . VAL A 1 91 ? 2.267 -9.110 -16.431 1.00 89.12 91 VAL A C 1
ATOM 705 O O . VAL A 1 91 ? 2.932 -8.358 -15.721 1.00 89.12 91 VAL A O 1
ATOM 708 N N . GLU A 1 92 ? 2.650 -9.461 -17.656 1.00 86.12 92 GLU A N 1
ATOM 709 C CA . GLU A 1 92 ? 3.880 -8.986 -18.290 1.00 86.12 92 GLU A CA 1
ATOM 710 C C . GLU A 1 92 ? 3.838 -7.483 -18.574 1.00 86.12 92 GLU A C 1
ATOM 712 O O . GLU A 1 92 ? 4.729 -6.764 -18.129 1.00 86.12 92 GLU A O 1
ATOM 717 N N . GLU A 1 93 ? 2.768 -6.992 -19.198 1.00 87.00 93 GLU A N 1
ATOM 718 C CA . GLU A 1 93 ? 2.581 -5.568 -19.488 1.00 87.00 93 GLU A CA 1
ATOM 719 C C . GLU A 1 93 ? 2.586 -4.723 -18.206 1.00 87.00 93 GLU A C 1
ATOM 721 O O . GLU A 1 93 ? 3.304 -3.723 -18.116 1.00 87.00 93 GLU A O 1
ATOM 726 N N . ALA A 1 94 ? 1.861 -5.169 -17.174 1.00 86.19 94 ALA A N 1
ATOM 727 C CA . ALA A 1 94 ? 1.866 -4.530 -15.864 1.00 86.19 94 ALA A CA 1
ATOM 728 C C . ALA A 1 94 ? 3.276 -4.509 -15.267 1.00 86.19 94 ALA A C 1
ATOM 730 O O . ALA A 1 94 ? 3.714 -3.491 -14.740 1.00 86.19 94 ALA A O 1
ATOM 731 N N . THR A 1 95 ? 4.011 -5.617 -15.369 1.00 83.06 95 THR A N 1
ATOM 732 C CA . THR A 1 95 ? 5.373 -5.723 -14.839 1.00 83.06 95 THR A CA 1
ATOM 733 C C . THR A 1 95 ? 6.326 -4.768 -15.560 1.00 83.06 95 THR A C 1
ATOM 735 O O . THR A 1 95 ? 7.062 -4.041 -14.897 1.00 83.06 95 THR A O 1
ATOM 738 N N . THR A 1 96 ? 6.271 -4.693 -16.891 1.00 83.44 96 THR A N 1
ATOM 739 C CA . THR A 1 96 ? 7.096 -3.777 -17.693 1.0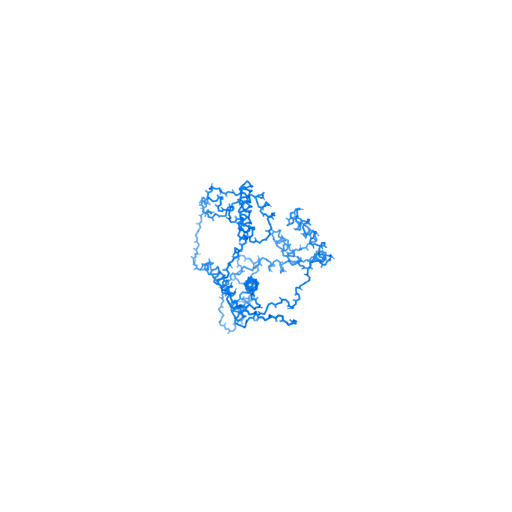0 83.44 96 THR A CA 1
ATOM 740 C C . THR A 1 96 ? 6.764 -2.311 -17.423 1.00 83.44 96 THR A C 1
ATOM 742 O O . THR A 1 96 ? 7.662 -1.476 -17.364 1.00 83.44 96 THR A O 1
ATOM 745 N N . GLN A 1 97 ? 5.487 -1.970 -17.235 1.00 81.00 97 GLN A N 1
ATOM 746 C CA . GLN A 1 97 ? 5.084 -0.589 -16.974 1.00 81.00 97 GLN A CA 1
ATOM 747 C C . GLN A 1 97 ? 5.378 -0.147 -15.532 1.00 81.00 97 GLN A C 1
ATOM 749 O O . GLN A 1 97 ? 5.704 1.018 -15.294 1.00 81.00 97 GLN A O 1
ATOM 754 N N . LEU A 1 98 ? 5.257 -1.059 -14.564 1.00 73.56 98 LEU A N 1
ATOM 755 C CA . LEU A 1 98 ? 5.475 -0.772 -13.145 1.00 73.56 98 LEU A CA 1
ATOM 756 C C . LEU A 1 98 ? 6.955 -0.827 -12.747 1.00 73.56 98 LEU A C 1
ATOM 758 O O . LEU A 1 98 ? 7.340 -0.168 -11.780 1.00 73.56 98 LEU A O 1
ATOM 762 N N . MET A 1 99 ? 7.786 -1.587 -13.467 1.00 72.00 99 MET A N 1
ATOM 763 C CA . MET A 1 99 ? 9.226 -1.653 -13.222 1.00 72.00 99 MET A CA 1
ATOM 764 C C . MET A 1 99 ? 9.984 -0.695 -14.154 1.00 72.00 99 MET A C 1
ATOM 766 O O . MET A 1 99 ? 10.139 -0.979 -15.338 1.00 72.00 99 MET A O 1
ATOM 770 N N . PRO A 1 100 ? 10.526 0.433 -13.661 1.00 62.56 100 PRO A N 1
ATOM 771 C CA . PRO A 1 100 ? 11.476 1.209 -14.450 1.00 62.56 100 PRO A CA 1
ATOM 772 C C . PRO A 1 100 ? 12.764 0.392 -14.658 1.00 62.56 100 PRO A C 1
ATOM 774 O O . PRO A 1 100 ? 13.167 -0.340 -13.762 1.00 62.56 100 PRO A O 1
ATOM 777 N N . GLY A 1 101 ? 13.459 0.535 -15.793 1.00 62.06 101 GLY A N 1
ATOM 778 C CA . GLY A 1 101 ? 14.561 -0.370 -16.196 1.00 62.06 101 GLY A CA 1
ATOM 779 C C . GLY A 1 101 ? 15.753 -0.525 -15.226 1.00 62.06 101 GLY A C 1
ATOM 780 O O . GLY A 1 101 ? 16.562 -1.430 -15.381 1.00 62.06 101 GLY A O 1
ATOM 781 N N . HIS A 1 102 ? 15.872 0.317 -14.195 1.00 56.91 102 HIS A N 1
ATOM 782 C CA . HIS A 1 102 ? 16.848 0.152 -13.104 1.00 56.91 102 HIS A CA 1
ATOM 783 C C . HIS A 1 102 ? 16.325 -0.702 -11.930 1.00 56.91 102 HIS A C 1
ATOM 785 O O . HIS A 1 102 ? 17.112 -1.230 -11.148 1.00 56.91 102 HIS A O 1
ATOM 791 N N . ALA A 1 103 ? 15.004 -0.845 -11.792 1.00 60.22 103 ALA A N 1
ATOM 792 C CA . ALA A 1 103 ? 14.355 -1.696 -10.800 1.00 60.22 103 ALA A CA 1
ATOM 793 C C . ALA A 1 103 ? 14.446 -3.184 -11.168 1.00 60.22 103 ALA A C 1
ATOM 795 O O . ALA A 1 103 ? 14.472 -4.013 -10.266 1.00 60.22 103 ALA A O 1
ATOM 796 N N . GLU A 1 104 ? 14.567 -3.527 -12.454 1.00 64.31 104 GLU A N 1
ATOM 797 C CA . GLU A 1 104 ? 14.792 -4.911 -12.901 1.00 64.31 104 GLU A CA 1
ATOM 798 C C . GLU A 1 104 ? 16.110 -5.477 -12.364 1.00 64.31 104 GLU A C 1
ATOM 800 O O . GLU A 1 104 ? 16.145 -6.597 -11.859 1.00 64.31 104 GLU A O 1
ATOM 805 N N . GLN A 1 105 ? 17.181 -4.677 -12.402 1.00 68.12 105 GLN A N 1
ATOM 806 C CA . GLN A 1 105 ? 18.492 -5.070 -11.879 1.00 68.12 105 GLN A CA 1
ATOM 807 C C . GLN A 1 105 ? 18.450 -5.244 -10.358 1.00 68.12 105 GLN A C 1
ATOM 809 O O . GLN A 1 105 ? 18.870 -6.279 -9.848 1.00 68.12 105 GLN A O 1
ATOM 814 N N . ALA A 1 106 ? 17.859 -4.285 -9.639 1.00 61.28 106 ALA A N 1
ATOM 815 C CA . ALA A 1 106 ? 17.705 -4.368 -8.187 1.00 61.28 106 ALA A CA 1
ATOM 816 C C . ALA A 1 106 ? 16.814 -5.550 -7.763 1.00 61.28 106 ALA A C 1
ATOM 818 O O . ALA A 1 106 ? 17.133 -6.264 -6.817 1.00 61.28 106 ALA A O 1
ATOM 819 N N . MET A 1 107 ? 15.714 -5.803 -8.475 1.00 62.12 107 MET A N 1
ATOM 820 C CA . MET A 1 107 ? 14.848 -6.952 -8.208 1.00 62.12 107 MET A CA 1
ATOM 821 C C . MET A 1 107 ? 15.581 -8.266 -8.494 1.00 62.12 107 MET A C 1
ATOM 823 O O . MET A 1 107 ? 15.487 -9.195 -7.698 1.00 62.12 107 MET A O 1
ATOM 827 N N . GLY A 1 108 ? 16.360 -8.324 -9.578 1.00 69.25 108 GLY A N 1
ATOM 828 C CA . GLY A 1 108 ? 17.227 -9.454 -9.905 1.00 69.25 108 GLY A CA 1
ATOM 829 C C . GLY A 1 108 ? 18.250 -9.739 -8.807 1.00 69.25 108 GLY A C 1
ATOM 830 O O . GLY A 1 108 ? 18.383 -10.880 -8.377 1.00 69.25 108 GLY A O 1
ATOM 831 N N . GLU A 1 109 ? 18.913 -8.713 -8.273 1.00 72.44 109 GLU A N 1
ATOM 832 C CA . GLU A 1 109 ? 19.840 -8.851 -7.142 1.00 72.44 109 GLU A CA 1
ATOM 833 C C . GLU A 1 109 ? 19.153 -9.419 -5.894 1.00 72.44 109 GLU A C 1
ATOM 835 O O . GLU A 1 109 ? 19.705 -10.302 -5.233 1.00 72.44 109 GLU A O 1
ATOM 840 N N . ILE A 1 110 ? 17.931 -8.965 -5.600 1.00 64.25 110 ILE A N 1
ATOM 841 C CA . ILE A 1 110 ? 17.140 -9.458 -4.468 1.00 64.25 110 ILE A CA 1
ATOM 842 C C . ILE A 1 110 ? 16.684 -10.909 -4.712 1.00 64.25 110 ILE A C 1
ATOM 844 O O . ILE A 1 110 ? 16.747 -11.721 -3.791 1.00 64.25 110 ILE A O 1
ATOM 848 N N . ILE A 1 111 ? 16.268 -11.270 -5.931 1.00 66.50 111 ILE A N 1
ATOM 849 C CA . ILE A 1 111 ? 15.915 -12.653 -6.303 1.00 66.50 111 ILE A CA 1
ATOM 850 C C . ILE A 1 111 ? 17.138 -13.562 -6.156 1.00 66.50 111 ILE A C 1
ATOM 852 O O . ILE A 1 111 ? 17.064 -14.592 -5.496 1.00 66.50 111 ILE A O 1
ATOM 856 N N . HIS A 1 112 ? 18.296 -13.150 -6.666 1.00 70.00 112 HIS A N 1
ATOM 857 C CA . HIS A 1 112 ? 19.527 -13.917 -6.516 1.00 70.00 112 HIS A CA 1
ATOM 858 C C . HIS A 1 112 ? 19.964 -14.039 -5.050 1.00 70.00 112 HIS A C 1
ATOM 860 O O . HIS A 1 112 ? 20.439 -15.096 -4.642 1.00 70.00 112 HIS A O 1
ATOM 866 N N . ALA A 1 113 ? 19.781 -12.999 -4.233 1.00 68.81 113 ALA A N 1
ATOM 867 C CA . ALA A 1 113 ? 20.012 -13.073 -2.790 1.00 68.81 113 ALA A CA 1
ATOM 868 C C . ALA A 1 113 ? 19.000 -13.997 -2.081 1.00 68.81 113 ALA A C 1
ATOM 870 O O . ALA A 1 113 ? 19.348 -14.663 -1.105 1.00 68.81 113 ALA A O 1
ATOM 871 N N . TYR A 1 114 ? 17.759 -14.078 -2.573 1.00 64.88 114 TYR A N 1
ATOM 872 C CA . TYR A 1 114 ? 16.748 -15.026 -2.097 1.00 64.88 114 TYR A CA 1
ATOM 873 C C . TYR A 1 114 ? 17.143 -16.471 -2.416 1.00 64.88 114 TYR A C 1
ATOM 875 O O . TYR A 1 114 ? 17.151 -17.307 -1.515 1.00 64.88 114 TYR A O 1
ATOM 883 N N . ASP A 1 115 ? 17.534 -16.744 -3.662 1.00 68.31 115 ASP A N 1
ATOM 884 C CA . ASP A 1 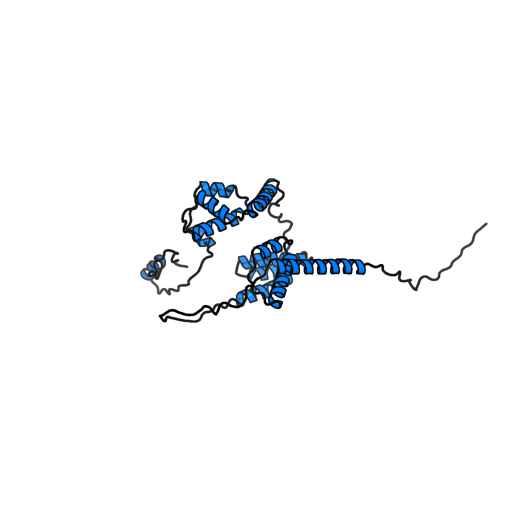115 ? 17.941 -18.073 -4.132 1.00 68.31 115 ASP A CA 1
ATOM 885 C C . ASP A 1 115 ? 19.219 -18.562 -3.436 1.00 68.31 115 ASP A C 1
ATOM 887 O O . ASP A 1 115 ? 19.356 -19.746 -3.130 1.00 68.31 115 ASP A O 1
ATOM 891 N N . ARG A 1 116 ? 20.138 -17.641 -3.108 1.00 75.38 116 ARG A N 1
ATOM 892 C CA . ARG A 1 116 ? 21.319 -17.915 -2.271 1.00 75.38 116 ARG A CA 1
ATOM 893 C C . ARG A 1 116 ? 20.995 -18.070 -0.778 1.00 75.38 116 ARG A C 1
ATOM 895 O O . ARG A 1 116 ? 21.884 -18.399 0.003 1.00 75.38 116 ARG A O 1
ATOM 902 N N . GLY A 1 117 ? 19.749 -17.835 -0.363 1.00 67.62 117 GLY A N 1
ATOM 903 C CA . GLY A 1 117 ? 19.309 -17.945 1.031 1.00 67.62 117 GLY A CA 1
ATOM 904 C C . GLY A 1 117 ? 19.805 -16.823 1.952 1.00 67.62 117 GLY A C 1
ATOM 905 O O . GLY A 1 117 ? 19.719 -16.950 3.173 1.00 67.62 117 GLY A O 1
ATOM 906 N N . GLU A 1 118 ? 20.319 -15.722 1.397 1.00 67.19 118 GLU A N 1
ATOM 907 C CA . GLU A 1 118 ? 20.845 -14.567 2.145 1.00 67.19 118 GLU A CA 1
ATOM 908 C C . GLU A 1 118 ? 19.717 -13.720 2.757 1.00 67.19 118 GLU A C 1
ATOM 910 O O . GLU A 1 118 ? 19.882 -13.089 3.807 1.00 67.19 118 GLU A O 1
ATOM 915 N N . LEU A 1 119 ? 18.536 -13.736 2.133 1.00 59.97 119 LEU A N 1
ATOM 916 C CA . LEU A 1 119 ? 17.339 -13.095 2.664 1.00 59.97 119 LEU A CA 1
ATOM 917 C C . LEU A 1 119 ? 16.725 -13.974 3.758 1.00 59.97 119 LEU A C 1
ATOM 919 O O . LEU A 1 119 ? 16.175 -15.046 3.508 1.00 59.97 119 LEU A O 1
ATOM 923 N N . LYS A 1 120 ? 16.829 -13.504 5.006 1.00 57.53 120 LYS A N 1
ATOM 924 C CA . LYS A 1 120 ? 16.357 -14.228 6.191 1.00 57.53 120 LYS A CA 1
ATOM 925 C C . LYS A 1 120 ? 14.879 -14.614 6.061 1.00 57.53 120 LYS A C 1
ATOM 927 O O . LYS A 1 120 ? 14.002 -13.757 5.956 1.00 57.53 120 LYS A O 1
ATOM 932 N N . ARG A 1 121 ? 14.609 -15.920 6.175 1.00 54.66 121 ARG A N 1
ATOM 933 C CA . ARG A 1 121 ? 13.293 -16.484 6.525 1.00 54.66 121 ARG A CA 1
ATOM 934 C C . ARG A 1 121 ? 12.786 -15.782 7.796 1.00 54.66 121 ARG A C 1
ATOM 936 O O . ARG A 1 121 ? 13.616 -15.381 8.612 1.00 54.66 121 ARG A O 1
ATOM 943 N N . LYS A 1 122 ? 11.457 -15.607 7.926 1.00 50.16 122 LYS A N 1
ATOM 944 C CA . LYS A 1 122 ? 10.762 -14.930 9.051 1.00 50.16 122 LYS A CA 1
ATOM 945 C C . LYS A 1 122 ? 11.584 -14.988 10.350 1.00 50.16 122 LYS A C 1
ATOM 947 O O . LYS A 1 122 ? 11.990 -16.093 10.712 1.00 50.16 122 LYS A O 1
ATOM 952 N N . PRO A 1 123 ? 11.826 -13.852 11.033 1.00 47.50 123 PRO A N 1
ATOM 953 C CA . PRO A 1 123 ? 12.635 -13.859 12.241 1.00 47.50 123 PRO A CA 1
ATOM 954 C C . PRO A 1 123 ? 12.065 -14.882 13.223 1.00 47.50 123 PRO A C 1
ATOM 956 O O . PRO A 1 123 ? 10.861 -14.905 13.474 1.00 47.50 123 PRO A O 1
ATOM 959 N N . ASP A 1 124 ? 12.951 -15.748 13.708 1.00 45.50 124 ASP A N 1
ATOM 960 C CA . ASP A 1 124 ? 12.672 -16.735 14.740 1.00 45.50 124 ASP A CA 1
ATOM 961 C C . ASP A 1 124 ? 11.960 -16.061 15.927 1.00 45.50 124 ASP A C 1
ATOM 963 O O . ASP A 1 124 ? 12.339 -14.960 16.346 1.00 45.50 124 ASP A O 1
ATOM 967 N N . GLY A 1 125 ? 10.919 -16.709 16.457 1.00 52.59 125 GLY A N 1
ATOM 968 C CA . GLY A 1 125 ? 10.073 -16.191 17.540 1.00 52.59 125 GLY A CA 1
ATOM 969 C C . GLY A 1 125 ? 10.858 -15.842 18.811 1.00 52.59 125 GLY A C 1
ATOM 970 O O . GLY A 1 125 ? 10.397 -15.056 19.632 1.00 52.59 125 GLY A O 1
ATOM 971 N N . SER A 1 126 ? 12.090 -16.343 18.927 1.00 47.69 126 SER A N 1
ATOM 972 C CA . SER A 1 126 ? 13.077 -15.965 19.942 1.00 47.69 126 SER A CA 1
ATOM 973 C C . SER A 1 126 ? 13.424 -14.465 19.966 1.00 47.69 126 SER A C 1
ATOM 975 O O . SER A 1 126 ? 13.876 -13.977 21.001 1.00 47.69 126 SER A O 1
ATOM 977 N N . LYS A 1 127 ? 13.228 -13.723 18.866 1.00 58.62 127 LYS A N 1
ATOM 978 C CA . LYS A 1 127 ? 13.560 -12.288 18.769 1.00 58.62 127 LYS A CA 1
ATOM 979 C C . LYS A 1 127 ? 12.364 -11.353 18.982 1.00 58.62 127 LYS A C 1
ATOM 981 O O . LYS A 1 127 ? 12.496 -10.146 18.767 1.00 58.62 127 LYS A O 1
ATOM 986 N N . VAL A 1 128 ? 11.210 -11.901 19.367 1.00 62.81 128 VAL A N 1
ATOM 987 C CA . VAL A 1 128 ? 10.016 -11.127 19.721 1.00 62.81 128 VAL A CA 1
ATOM 988 C C . VAL A 1 128 ? 10.273 -10.450 21.062 1.00 62.81 128 VAL A C 1
ATOM 990 O O . VAL A 1 128 ? 10.563 -11.103 22.064 1.00 62.81 128 VAL A O 1
ATOM 993 N N . MET A 1 129 ? 10.221 -9.123 21.061 1.00 75.00 129 MET A N 1
ATOM 994 C CA . MET A 1 129 ? 10.400 -8.334 22.271 1.00 75.00 129 MET A CA 1
ATOM 995 C C . MET A 1 129 ? 9.222 -8.590 23.209 1.00 75.00 129 MET A C 1
ATOM 997 O O . MET A 1 129 ? 8.084 -8.673 22.751 1.00 75.00 129 MET A O 1
ATOM 1001 N N . ARG A 1 130 ? 9.470 -8.755 24.511 1.00 84.38 130 ARG A N 1
ATOM 1002 C CA . ARG A 1 130 ? 8.378 -8.976 25.467 1.00 84.38 130 ARG A CA 1
ATOM 1003 C C . ARG A 1 130 ? 7.630 -7.664 25.681 1.00 84.38 130 ARG A C 1
ATOM 1005 O O . ARG A 1 130 ? 8.249 -6.628 25.885 1.00 84.38 130 ARG A O 1
ATOM 1012 N N . TRP A 1 131 ? 6.311 -7.707 25.605 1.00 90.44 131 TRP A N 1
ATOM 1013 C CA . TRP A 1 131 ? 5.454 -6.561 25.888 1.00 90.44 131 TRP A CA 1
ATOM 1014 C C . TRP A 1 131 ? 5.019 -6.610 27.346 1.00 90.44 131 TRP A C 1
ATOM 1016 O O . TRP A 1 131 ? 4.798 -7.704 27.867 1.00 90.44 131 TRP A O 1
ATOM 1026 N N . SER A 1 132 ? 4.898 -5.452 27.993 1.00 91.19 132 SER A N 1
ATOM 1027 C CA . SER A 1 132 ? 4.202 -5.396 29.274 1.00 91.19 132 SER A CA 1
ATOM 1028 C C . SER A 1 132 ? 2.692 -5.533 29.067 1.00 91.19 132 SER A C 1
ATOM 1030 O O . SER A 1 132 ? 2.149 -5.239 27.991 1.00 91.19 132 SER A O 1
ATOM 1032 N N . ASP A 1 133 ? 2.002 -6.014 30.099 1.00 87.94 133 ASP A N 1
ATOM 1033 C CA . ASP A 1 133 ? 0.553 -6.224 30.056 1.00 87.94 133 ASP A CA 1
ATOM 1034 C C . ASP A 1 133 ? -0.185 -4.897 29.816 1.00 87.94 133 ASP A C 1
ATOM 1036 O O . ASP A 1 133 ? -1.142 -4.836 29.042 1.00 87.94 133 ASP A O 1
ATOM 1040 N N . GLU A 1 134 ? 0.327 -3.806 30.392 1.00 87.00 134 GLU A N 1
ATOM 1041 C CA . GLU A 1 134 ? -0.201 -2.452 30.212 1.00 87.00 134 GLU A CA 1
ATOM 1042 C C . GLU A 1 134 ? -0.024 -1.945 28.774 1.00 87.00 134 GLU A C 1
ATOM 1044 O O . GLU A 1 134 ? -0.967 -1.422 28.177 1.00 87.00 134 GLU A O 1
ATOM 1049 N N . ALA A 1 135 ? 1.153 -2.146 28.170 1.00 87.00 135 ALA A N 1
ATOM 1050 C CA . ALA A 1 135 ? 1.406 -1.768 26.779 1.00 87.00 135 ALA A CA 1
ATOM 1051 C C . ALA A 1 135 ? 0.519 -2.557 25.804 1.00 87.00 135 ALA A C 1
ATOM 1053 O O . ALA A 1 135 ? -0.002 -2.008 24.829 1.00 87.00 135 ALA A O 1
ATOM 1054 N N . THR A 1 136 ? 0.294 -3.840 26.094 1.00 88.44 136 THR A N 1
ATOM 1055 C CA . THR A 1 136 ? -0.607 -4.700 25.318 1.00 88.44 136 THR A CA 1
ATOM 1056 C C . THR A 1 136 ? -2.054 -4.224 25.432 1.00 88.44 136 THR A C 1
ATOM 1058 O O . THR A 1 136 ? -2.746 -4.112 24.418 1.00 88.44 136 THR A O 1
ATOM 1061 N N . ALA A 1 137 ? -2.506 -3.888 26.644 1.00 87.19 137 ALA A N 1
ATOM 1062 C CA . ALA A 1 137 ? -3.841 -3.351 26.880 1.00 87.19 137 ALA A CA 1
ATOM 1063 C C . ALA A 1 137 ? -4.059 -2.032 26.123 1.00 87.19 137 ALA A C 1
ATOM 1065 O O . ALA A 1 137 ? -5.066 -1.895 25.427 1.00 87.19 137 ALA A O 1
ATOM 1066 N N . LEU A 1 138 ? -3.093 -1.105 26.176 1.00 85.75 138 LEU A N 1
ATOM 1067 C CA . LEU A 1 138 ? -3.148 0.152 25.423 1.00 85.75 138 LEU A CA 1
ATOM 1068 C C . LEU A 1 138 ? -3.215 -0.083 23.913 1.00 85.75 138 LEU A C 1
ATOM 1070 O O . LEU A 1 138 ? -4.048 0.514 23.235 1.00 85.75 138 LEU A O 1
ATOM 1074 N N . LEU A 1 139 ? -2.401 -0.986 23.373 1.00 86.06 139 LEU A N 1
ATOM 1075 C CA . LEU A 1 139 ? -2.397 -1.292 21.944 1.00 86.06 139 LEU A CA 1
ATOM 1076 C C . LEU A 1 139 ? -3.722 -1.920 21.463 1.00 86.06 139 LEU A C 1
ATOM 1078 O O . LEU A 1 139 ? -4.167 -1.666 20.340 1.00 86.06 139 LEU A O 1
ATOM 1082 N N . LEU A 1 140 ? -4.393 -2.700 22.313 1.00 85.81 140 LEU A N 1
ATOM 1083 C CA . LEU A 1 140 ? -5.705 -3.278 22.012 1.00 85.81 140 LEU A CA 1
ATOM 1084 C C . LEU A 1 140 ? -6.849 -2.252 22.023 1.00 85.81 140 LEU A C 1
ATOM 1086 O O . LEU A 1 140 ? -7.881 -2.513 21.401 1.00 85.81 140 LEU A O 1
ATOM 1090 N N . THR A 1 141 ? -6.672 -1.077 22.640 1.00 85.81 141 THR A N 1
ATOM 1091 C CA . THR A 1 141 ? -7.670 0.010 22.562 1.00 85.81 141 THR A CA 1
ATOM 1092 C C . THR A 1 141 ? -7.831 0.561 21.141 1.00 85.81 141 THR A C 1
ATOM 1094 O O . THR A 1 141 ? -8.919 1.000 20.757 1.00 85.81 141 THR A O 1
ATOM 1097 N N . VAL A 1 142 ? -6.775 0.485 20.324 1.00 84.50 142 VAL A N 1
ATOM 1098 C CA . VAL A 1 142 ? -6.782 0.942 18.932 1.00 84.50 142 VAL A CA 1
ATOM 1099 C C . VAL A 1 142 ? -7.589 -0.039 18.086 1.00 84.50 142 VAL A C 1
ATOM 1101 O O . VAL A 1 142 ? -7.188 -1.188 17.902 1.00 84.50 142 VAL A O 1
ATOM 1104 N N . LYS A 1 143 ? -8.744 0.400 17.570 1.00 77.06 143 LYS A N 1
ATOM 1105 C CA . LYS A 1 143 ? -9.693 -0.455 16.829 1.00 77.06 143 LYS A CA 1
ATOM 1106 C C . LYS A 1 143 ? -9.203 -0.858 15.436 1.00 77.06 143 LYS A C 1
ATOM 1108 O O . LYS A 1 143 ? -9.528 -1.953 14.982 1.00 77.06 143 LYS A O 1
ATOM 1113 N N . ASP A 1 144 ? -8.443 0.006 14.765 1.00 77.88 144 ASP A N 1
ATOM 1114 C CA . ASP A 1 144 ? -7.911 -0.277 13.430 1.00 77.88 144 ASP A CA 1
ATOM 1115 C C . ASP A 1 144 ? -6.724 -1.248 13.513 1.00 77.88 144 ASP A C 1
ATOM 1117 O O . ASP A 1 144 ? -5.705 -0.971 14.149 1.00 77.88 144 ASP A O 1
ATOM 1121 N N . LEU A 1 145 ? -6.861 -2.390 12.837 1.00 73.00 145 LEU A N 1
ATOM 1122 C CA . LEU A 1 145 ? -5.853 -3.446 12.776 1.00 73.00 145 LEU A CA 1
ATOM 1123 C C . LEU A 1 145 ? -4.536 -2.968 12.142 1.00 73.00 145 LEU A C 1
ATOM 1125 O O . LEU A 1 145 ? -3.459 -3.398 12.555 1.00 73.00 145 LEU A O 1
ATOM 1129 N N . SER A 1 146 ? -4.621 -2.076 11.155 1.00 72.56 146 SER A N 1
ATOM 1130 C CA . SER A 1 146 ? -3.465 -1.566 10.413 1.00 72.56 146 SER A CA 1
ATOM 1131 C C . SER A 1 146 ? -2.670 -0.583 11.265 1.00 72.56 146 SER A C 1
ATOM 1133 O O . SER A 1 146 ? -1.448 -0.694 11.372 1.00 72.56 146 SER A O 1
ATOM 1135 N N . LEU A 1 147 ? -3.363 0.347 11.932 1.00 76.19 147 LEU A N 1
ATOM 1136 C CA . LEU A 1 147 ? -2.739 1.272 12.881 1.00 76.19 147 LEU A CA 1
ATOM 1137 C C . LEU A 1 147 ? -2.111 0.514 14.048 1.00 76.19 147 LEU A C 1
ATOM 1139 O O . LEU A 1 147 ? -0.974 0.794 14.414 1.00 76.19 147 LEU A O 1
ATOM 1143 N N . ARG A 1 148 ? -2.794 -0.515 14.559 1.00 82.56 148 ARG A N 1
ATOM 1144 C CA . ARG A 1 148 ? -2.273 -1.383 15.618 1.00 82.56 148 ARG A CA 1
ATOM 1145 C C . ARG A 1 148 ? -0.949 -2.052 15.231 1.00 82.56 148 ARG A C 1
ATOM 1147 O O . ARG A 1 148 ? -0.010 -2.036 16.022 1.00 82.56 148 ARG A O 1
ATOM 1154 N N . GLY A 1 149 ? -0.854 -2.604 14.020 1.00 77.00 149 GLY A N 1
ATOM 1155 C CA . GLY A 1 149 ? 0.386 -3.210 13.521 1.00 77.00 149 GLY A CA 1
ATOM 1156 C C . GLY A 1 149 ? 1.516 -2.195 13.307 1.00 77.00 149 GLY A C 1
ATOM 1157 O O . GLY A 1 149 ? 2.675 -2.473 13.606 1.00 77.00 149 GLY A O 1
ATOM 1158 N N . ASN A 1 150 ? 1.200 -0.987 12.837 1.00 80.31 150 ASN A N 1
ATOM 1159 C CA . ASN A 1 150 ? 2.197 0.077 12.696 1.00 80.31 150 ASN A CA 1
ATOM 1160 C C . ASN A 1 150 ? 2.707 0.574 14.056 1.00 80.31 150 ASN A C 1
ATOM 1162 O O . ASN A 1 150 ? 3.918 0.716 14.243 1.00 80.31 150 ASN A O 1
ATOM 1166 N N . LEU A 1 151 ? 1.800 0.782 15.014 1.00 85.44 151 LEU A N 1
ATOM 1167 C CA . LEU A 1 151 ? 2.127 1.164 16.386 1.00 85.44 151 LEU A CA 1
ATOM 1168 C C . LEU A 1 151 ? 2.989 0.104 17.070 1.00 85.44 151 LEU A C 1
ATOM 1170 O O . LEU A 1 151 ? 3.972 0.467 17.712 1.00 85.44 151 LEU A O 1
ATOM 1174 N N . SER A 1 152 ? 2.703 -1.190 16.876 1.00 85.88 152 SER A N 1
ATOM 1175 C CA . SER A 1 152 ? 3.532 -2.252 17.455 1.00 85.88 152 SER A CA 1
ATOM 1176 C C . SER A 1 152 ? 4.968 -2.206 16.938 1.00 85.88 152 SER A C 1
ATOM 1178 O O . SER A 1 152 ? 5.913 -2.229 17.725 1.00 85.88 152 SER A O 1
ATOM 1180 N N . MET A 1 153 ? 5.148 -2.047 15.624 1.00 84.25 153 MET A N 1
ATOM 1181 C CA . MET A 1 153 ? 6.477 -1.936 15.020 1.00 84.25 153 MET A CA 1
ATOM 1182 C C . MET A 1 153 ? 7.228 -0.683 15.491 1.00 84.25 153 MET A C 1
ATOM 1184 O O . MET A 1 153 ? 8.429 -0.748 15.774 1.00 84.25 153 MET A O 1
ATOM 1188 N N . ARG A 1 154 ? 6.542 0.465 15.583 1.00 87.06 154 ARG A N 1
ATOM 1189 C CA . ARG A 1 154 ? 7.133 1.726 16.060 1.00 87.06 154 ARG A CA 1
ATOM 1190 C C . ARG A 1 154 ? 7.527 1.640 17.533 1.00 87.06 154 ARG A C 1
ATOM 1192 O O . ARG A 1 154 ? 8.643 2.036 17.870 1.00 87.06 154 ARG A O 1
ATOM 1199 N N . ALA A 1 155 ? 6.668 1.076 18.378 1.00 89.69 155 ALA A N 1
ATOM 1200 C CA . ALA A 1 155 ? 6.925 0.896 19.802 1.00 89.69 155 ALA A CA 1
ATOM 1201 C C . ALA A 1 155 ? 8.101 -0.056 20.051 1.00 89.69 155 ALA A C 1
ATOM 1203 O O . ALA A 1 155 ? 9.012 0.291 20.797 1.00 89.69 155 ALA A O 1
ATOM 1204 N N . GLU A 1 156 ? 8.168 -1.196 19.352 1.00 90.00 156 GLU A N 1
ATOM 1205 C CA . GLU A 1 156 ? 9.327 -2.096 19.425 1.00 90.00 156 GLU A CA 1
ATOM 1206 C C . GLU A 1 156 ? 10.619 -1.404 18.981 1.00 90.00 156 GLU A C 1
ATOM 1208 O O . GLU A 1 156 ? 11.668 -1.544 19.615 1.00 90.00 156 GLU A O 1
ATOM 1213 N N . LYS A 1 157 ? 10.563 -0.621 17.898 1.00 87.75 157 LYS A N 1
ATOM 1214 C CA . LYS A 1 157 ? 11.720 0.143 17.421 1.00 87.75 157 LYS A CA 1
ATOM 1215 C C . LYS A 1 157 ? 12.156 1.193 18.445 1.00 87.75 157 LYS A C 1
ATOM 1217 O O . LYS A 1 157 ? 13.357 1.344 18.684 1.00 87.75 157 LYS A O 1
ATOM 1222 N N . LYS A 1 158 ? 11.212 1.909 19.059 1.00 87.94 158 LYS A N 1
ATOM 1223 C CA . LYS A 1 158 ? 11.486 2.899 20.106 1.00 87.94 158 LYS A CA 1
ATOM 1224 C C . LYS A 1 158 ? 12.107 2.235 21.331 1.00 87.94 158 LYS A C 1
ATOM 1226 O O . LYS A 1 158 ? 13.157 2.701 21.759 1.00 87.94 158 LYS A O 1
ATOM 1231 N N . ALA A 1 159 ? 11.549 1.114 21.790 1.00 89.25 159 ALA A N 1
ATOM 1232 C CA . ALA A 1 159 ? 12.073 0.325 22.902 1.00 89.25 159 ALA A CA 1
ATOM 1233 C C . ALA A 1 159 ? 13.527 -0.114 22.654 1.00 89.25 159 ALA A C 1
ATOM 1235 O O . ALA A 1 159 ? 14.384 0.073 23.513 1.00 89.25 159 ALA A O 1
ATOM 1236 N N . ARG A 1 160 ? 13.853 -0.580 21.439 1.00 88.44 160 ARG A N 1
ATOM 1237 C CA . ARG A 1 160 ? 15.246 -0.886 21.053 1.00 88.44 160 ARG A CA 1
ATOM 1238 C C . ARG A 1 160 ? 16.145 0.346 21.037 1.00 88.44 160 ARG A C 1
ATOM 1240 O O . ARG A 1 160 ? 17.300 0.259 21.430 1.00 88.44 160 ARG A O 1
ATOM 1247 N N . THR A 1 161 ? 15.632 1.486 20.577 1.00 87.62 161 THR A N 1
ATOM 1248 C CA . THR A 1 161 ? 16.402 2.741 20.504 1.00 87.62 161 THR A CA 1
ATOM 1249 C C . THR A 1 161 ? 16.781 3.240 21.896 1.00 87.62 161 THR A C 1
ATOM 1251 O O . THR A 1 161 ? 17.872 3.769 22.081 1.00 87.62 161 THR A O 1
ATOM 1254 N N . VAL A 1 162 ? 15.905 3.030 22.880 1.00 89.44 162 VAL A N 1
ATOM 1255 C CA . VAL A 1 162 ? 16.174 3.346 24.290 1.00 89.44 162 VAL A CA 1
ATOM 1256 C C . VAL A 1 162 ? 16.824 2.183 25.055 1.00 89.44 162 VAL A C 1
ATOM 1258 O O . VAL A 1 162 ? 16.951 2.252 26.271 1.00 89.44 162 VAL A O 1
ATOM 1261 N N . ASN A 1 163 ? 17.266 1.127 24.354 1.00 85.62 163 ASN A N 1
ATOM 1262 C CA . ASN A 1 163 ? 17.855 -0.097 24.915 1.00 85.62 163 ASN A CA 1
ATOM 1263 C C . ASN A 1 163 ? 17.003 -0.786 26.000 1.00 85.62 163 ASN A C 1
ATOM 1265 O O . ASN A 1 163 ? 17.538 -1.500 26.849 1.00 85.62 163 ASN A O 1
ATOM 1269 N N . SER A 1 164 ? 15.682 -0.611 25.962 1.00 87.12 164 SER A N 1
ATOM 1270 C CA . SER A 1 164 ? 14.778 -1.412 26.783 1.00 87.12 164 SER A CA 1
ATOM 1271 C C . SER A 1 164 ? 14.765 -2.858 26.277 1.00 87.12 164 SER A C 1
ATOM 1273 O O . SER A 1 164 ? 15.004 -3.108 25.095 1.00 87.12 164 SER A O 1
ATOM 1275 N N . GLN A 1 165 ? 14.486 -3.819 27.162 1.00 84.75 165 GLN A N 1
ATOM 1276 C CA . GLN A 1 165 ? 14.255 -5.231 26.812 1.00 84.75 165 GLN A CA 1
ATOM 1277 C C . GLN A 1 165 ? 12.759 -5.574 26.711 1.00 84.75 165 GLN A C 1
ATOM 1279 O O . GLN A 1 165 ? 12.405 -6.617 26.153 1.00 84.75 165 GLN A O 1
ATOM 1284 N N . THR A 1 166 ? 11.891 -4.676 27.187 1.00 89.44 166 THR A N 1
ATOM 1285 C CA . THR A 1 166 ? 10.432 -4.801 27.155 1.00 89.44 166 THR A CA 1
ATOM 1286 C C . THR A 1 166 ? 9.775 -3.576 26.521 1.00 89.44 166 THR A C 1
ATOM 1288 O O . THR A 1 166 ? 10.265 -2.447 26.631 1.00 89.44 166 THR A O 1
ATOM 1291 N N . VAL A 1 167 ? 8.666 -3.792 25.813 1.00 89.88 167 VAL A N 1
ATOM 1292 C CA . VAL A 1 167 ? 7.841 -2.694 25.299 1.00 89.88 167 VAL A CA 1
ATOM 1293 C C . VAL A 1 167 ? 6.896 -2.235 26.401 1.00 89.88 167 VAL A C 1
ATOM 1295 O O . VAL A 1 167 ? 5.900 -2.894 26.677 1.00 89.88 167 VAL A O 1
ATOM 1298 N N . GLU A 1 168 ? 7.240 -1.103 27.008 1.00 90.88 168 GLU A N 1
ATOM 1299 C CA . GLU A 1 168 ? 6.406 -0.359 27.959 1.00 90.88 168 GLU A CA 1
ATOM 1300 C C . GLU A 1 168 ? 5.465 0.661 27.298 1.00 90.88 168 GLU A C 1
ATOM 1302 O O . GLU A 1 168 ? 5.626 1.017 26.126 1.00 90.88 168 GLU A O 1
ATOM 1307 N N . THR A 1 169 ? 4.504 1.163 28.081 1.00 87.69 169 THR A N 1
ATOM 1308 C CA . THR A 1 169 ? 3.483 2.149 27.678 1.00 87.69 169 THR A CA 1
ATOM 1309 C C . THR A 1 169 ? 4.086 3.458 27.159 1.00 87.69 169 THR A C 1
ATOM 1311 O O . THR A 1 169 ? 3.590 4.019 26.182 1.00 87.69 169 THR A O 1
ATOM 1314 N N . GLU A 1 170 ? 5.211 3.894 27.726 1.00 88.69 170 GLU A N 1
ATOM 1315 C CA . GLU A 1 170 ? 5.951 5.098 27.319 1.00 88.69 170 GLU A CA 1
ATOM 1316 C C . GLU A 1 170 ? 6.383 5.058 25.845 1.00 88.69 170 GLU A C 1
ATOM 1318 O O . GLU A 1 170 ? 6.396 6.075 25.147 1.00 88.69 170 GLU A O 1
ATOM 1323 N N . HIS A 1 171 ? 6.702 3.866 25.331 1.00 88.94 171 HIS A N 1
ATOM 1324 C CA . HIS A 1 171 ? 7.105 3.697 23.936 1.00 88.94 171 HIS A CA 1
ATOM 1325 C C . HIS A 1 171 ? 5.932 3.831 22.961 1.00 88.94 171 HIS A C 1
ATOM 1327 O O . HIS A 1 171 ? 6.169 4.085 21.781 1.00 88.94 171 HIS A O 1
ATOM 1333 N N . LEU A 1 172 ? 4.695 3.638 23.432 1.00 85.69 172 LEU A N 1
ATOM 1334 C CA . LEU A 1 172 ? 3.464 3.778 22.650 1.00 85.69 172 LEU A CA 1
ATOM 1335 C C . LEU A 1 172 ? 2.901 5.194 22.723 1.00 85.69 172 LEU A C 1
ATOM 1337 O O . LEU A 1 172 ? 2.438 5.705 21.707 1.00 85.69 172 LEU A O 1
ATOM 1341 N N . GLN A 1 173 ? 2.941 5.821 23.903 1.00 83.19 173 GLN A N 1
ATOM 1342 C CA . GLN A 1 173 ? 2.342 7.138 24.151 1.00 83.19 173 GLN A CA 1
ATOM 1343 C C . GLN A 1 173 ? 2.855 8.200 23.177 1.00 83.19 173 GLN A C 1
ATOM 1345 O O . GLN A 1 173 ? 2.055 8.920 22.591 1.00 83.19 173 GLN A O 1
ATOM 1350 N N . ALA A 1 174 ? 4.160 8.193 22.889 1.00 78.12 174 ALA A N 1
ATOM 1351 C CA . ALA A 1 174 ? 4.771 9.108 21.925 1.00 78.12 174 ALA A CA 1
ATOM 1352 C C . ALA A 1 174 ? 4.181 9.024 20.502 1.00 78.12 174 ALA A C 1
ATOM 1354 O O . ALA A 1 174 ? 4.368 9.947 19.721 1.00 78.12 174 ALA A O 1
ATOM 1355 N N . PHE A 1 175 ? 3.516 7.922 20.145 1.00 79.88 175 PHE A N 1
ATOM 1356 C CA . PHE A 1 175 ? 2.896 7.733 18.830 1.00 79.88 175 PHE A CA 1
ATOM 1357 C C . PHE A 1 175 ? 1.370 7.758 18.883 1.00 79.88 175 PHE A C 1
ATOM 1359 O O . PHE A 1 175 ? 0.743 8.060 17.875 1.00 79.88 175 PHE A O 1
ATOM 1366 N N . LEU A 1 176 ? 0.766 7.457 20.036 1.00 73.69 176 LEU A N 1
ATOM 1367 C CA . LEU A 1 176 ? -0.677 7.575 20.224 1.00 73.69 176 LEU A CA 1
ATOM 1368 C C . LEU A 1 176 ? -1.122 9.028 20.080 1.00 73.69 176 LEU A C 1
ATOM 1370 O O . LEU A 1 176 ? -2.093 9.270 19.379 1.00 73.69 176 LEU A O 1
ATOM 1374 N N . ASP A 1 177 ? -0.393 9.984 20.654 1.00 64.31 177 ASP A N 1
ATOM 1375 C CA . ASP A 1 177 ? -0.764 11.400 20.552 1.00 64.31 177 ASP A CA 1
ATOM 1376 C C . ASP A 1 177 ? -0.659 11.921 19.106 1.00 64.31 177 ASP A C 1
ATOM 1378 O O . ASP A 1 177 ? -1.552 12.628 18.644 1.00 64.31 177 ASP A O 1
ATOM 1382 N N . ASP A 1 178 ? 0.358 11.495 18.349 1.00 57.91 178 ASP A N 1
ATOM 1383 C CA . ASP A 1 178 ? 0.557 11.886 16.943 1.00 57.91 178 ASP A CA 1
ATOM 1384 C C . ASP A 1 178 ? -0.423 11.192 15.978 1.00 57.91 178 ASP A C 1
ATOM 1386 O O . ASP A 1 178 ? -0.961 11.827 15.065 1.00 57.91 178 ASP A O 1
ATOM 1390 N N . ASP A 1 179 ? -0.683 9.892 16.165 1.00 53.03 179 ASP A N 1
ATOM 1391 C CA . ASP A 1 179 ? -1.576 9.112 15.298 1.00 53.03 179 ASP A CA 1
ATOM 1392 C C . ASP A 1 179 ? -3.067 9.376 15.636 1.00 53.03 179 ASP A C 1
ATOM 1394 O O . ASP A 1 179 ? -3.918 9.345 14.746 1.00 53.03 179 ASP A O 1
ATOM 1398 N N . ILE A 1 180 ? -3.407 9.715 16.892 1.00 52.47 180 ILE A N 1
ATOM 1399 C CA . ILE A 1 180 ? -4.744 10.208 17.279 1.00 52.47 180 ILE A CA 1
ATOM 1400 C C . ILE A 1 180 ? -4.944 11.640 16.780 1.00 52.47 180 ILE A C 1
ATOM 1402 O O . ILE A 1 180 ? -6.005 11.927 16.230 1.00 52.47 180 ILE A O 1
ATOM 1406 N N . ALA A 1 181 ? -3.941 12.520 16.889 1.00 42.09 181 ALA A N 1
ATOM 1407 C CA . ALA A 1 181 ? -4.026 13.869 16.335 1.00 42.09 181 ALA A CA 1
ATOM 1408 C C . ALA A 1 181 ? -4.178 13.841 14.810 1.00 42.09 181 ALA A C 1
ATOM 1410 O O . ALA A 1 181 ? -4.996 14.580 14.275 1.00 42.09 181 ALA A O 1
ATOM 1411 N N . THR A 1 182 ? -3.483 12.957 14.090 1.00 44.59 182 THR A N 1
ATOM 1412 C CA . THR A 1 182 ? -3.700 12.795 12.639 1.00 44.59 182 THR A CA 1
ATOM 1413 C C . THR A 1 182 ? -5.039 12.133 12.306 1.00 44.59 182 THR A C 1
ATOM 1415 O O . THR A 1 182 ? -5.683 12.555 11.348 1.00 44.59 182 THR A O 1
ATOM 1418 N N . ALA A 1 183 ? -5.530 11.193 13.120 1.00 40.28 183 ALA A N 1
ATOM 1419 C CA . ALA A 1 183 ? -6.883 10.649 12.974 1.00 40.28 183 ALA A CA 1
ATOM 1420 C C . ALA A 1 183 ? -7.994 11.676 13.294 1.00 40.28 183 ALA A C 1
ATOM 1422 O O . ALA A 1 183 ? -9.086 11.581 12.741 1.00 40.28 183 ALA A O 1
ATOM 1423 N N . GLN A 1 184 ? -7.728 12.661 14.159 1.00 38.59 184 GLN A N 1
ATOM 1424 C CA . GLN A 1 184 ? -8.651 13.742 14.538 1.00 38.59 184 GLN A CA 1
ATOM 1425 C C . GLN A 1 184 ? -8.536 14.986 13.638 1.00 38.59 184 GLN A C 1
ATOM 1427 O O . GLN A 1 184 ? -9.495 15.745 13.521 1.00 38.59 184 GLN A O 1
ATOM 1432 N N . LEU A 1 185 ? -7.391 15.190 12.977 1.00 33.72 185 LEU A N 1
ATOM 1433 C CA . LEU A 1 185 ? -7.143 16.263 12.003 1.00 33.72 185 LEU A CA 1
ATOM 1434 C C . LEU A 1 185 ? -7.545 15.888 10.569 1.00 33.72 185 LEU A C 1
ATOM 1436 O O . LEU A 1 185 ? -7.426 16.720 9.670 1.00 33.72 185 LEU A O 1
ATOM 1440 N N . GLN A 1 186 ? -8.073 14.683 10.342 1.00 32.38 186 GLN A N 1
ATOM 1441 C CA . GLN A 1 186 ? -9.016 14.453 9.250 1.00 32.38 186 GLN A CA 1
ATOM 1442 C C . GLN A 1 186 ? -10.408 14.878 9.753 1.00 32.38 186 GLN A C 1
ATOM 1444 O O . GLN A 1 186 ? -11.073 14.091 10.432 1.00 32.38 186 GLN A O 1
ATOM 1449 N N . PRO A 1 187 ? -10.892 16.105 9.476 1.00 30.44 187 PRO A N 1
ATOM 1450 C CA . PRO A 1 187 ? -12.264 16.438 9.804 1.00 30.44 187 PRO A CA 1
ATOM 1451 C C . PRO A 1 187 ? -13.194 15.518 9.008 1.00 30.44 187 PRO A C 1
ATOM 1453 O O . PRO A 1 187 ? -13.243 15.554 7.778 1.00 30.44 187 PRO A O 1
ATOM 1456 N N . HIS A 1 188 ? -13.960 14.705 9.731 1.00 37.22 188 HIS A N 1
ATOM 1457 C CA . HIS A 1 188 ? -15.251 14.223 9.267 1.00 37.22 188 HIS A CA 1
ATOM 1458 C C . HIS A 1 188 ? -16.147 15.451 9.065 1.00 37.22 188 HIS A C 1
ATOM 1460 O O . HIS A 1 188 ? -16.795 15.923 9.995 1.00 37.22 188 HIS A O 1
ATOM 1466 N N . ALA A 1 189 ? -16.115 16.025 7.863 1.00 29.61 189 ALA A N 1
ATOM 1467 C CA . ALA A 1 189 ? -17.017 17.096 7.474 1.00 29.61 189 ALA A CA 1
ATOM 1468 C C . ALA A 1 189 ? -18.393 16.498 7.143 1.00 29.61 189 ALA A C 1
ATOM 1470 O O . ALA A 1 189 ? -18.702 16.217 5.989 1.00 29.61 189 ALA A O 1
ATOM 1471 N N . ASP A 1 190 ? -19.209 16.303 8.177 1.00 28.77 190 ASP A N 1
ATOM 1472 C CA . ASP A 1 190 ? -20.663 16.280 8.049 1.00 28.77 190 ASP A CA 1
ATOM 1473 C C . ASP A 1 190 ? -21.163 17.735 8.019 1.00 28.77 190 ASP A C 1
ATOM 1475 O O . ASP A 1 190 ? -21.221 18.395 9.055 1.00 28.77 190 ASP A O 1
ATOM 1479 N N . ALA A 1 191 ? -21.519 18.248 6.837 1.00 28.89 191 ALA A N 1
ATOM 1480 C CA . ALA A 1 191 ? -22.434 19.384 6.686 1.00 28.89 191 ALA A CA 1
ATOM 1481 C C . ALA A 1 191 ? -23.011 19.447 5.258 1.00 28.89 191 ALA A C 1
ATOM 1483 O O . ALA A 1 191 ? -22.312 19.723 4.289 1.00 28.89 191 ALA A O 1
ATOM 1484 N N . ALA A 1 192 ? -24.313 19.176 5.184 1.00 31.06 192 ALA A N 1
ATOM 1485 C CA . ALA A 1 192 ? -25.300 19.537 4.169 1.00 31.06 192 ALA A CA 1
ATOM 1486 C C . ALA A 1 192 ? -24.863 20.412 2.972 1.00 31.06 192 ALA A C 1
ATOM 1488 O O . ALA A 1 192 ? -24.553 21.591 3.136 1.00 31.06 192 ALA A O 1
ATOM 1489 N N . HIS A 1 193 ? -25.082 19.906 1.753 1.00 26.31 193 HIS A N 1
ATOM 1490 C CA . HIS A 1 193 ? -25.593 20.740 0.662 1.00 26.31 193 HIS A CA 1
ATOM 1491 C C . HIS A 1 193 ? -26.316 19.901 -0.403 1.00 26.31 193 HIS A C 1
ATOM 1493 O O . HIS A 1 193 ? -25.802 18.893 -0.880 1.00 26.31 193 HIS A O 1
ATOM 1499 N N . GLN A 1 194 ? -27.518 20.339 -0.765 1.00 28.83 194 GLN A N 1
ATOM 1500 C CA . GLN A 1 194 ? -28.292 19.902 -1.930 1.00 28.83 194 GLN A CA 1
ATOM 1501 C C . GLN A 1 194 ? -28.437 21.115 -2.884 1.00 28.83 194 GLN A C 1
ATOM 1503 O O . GLN A 1 194 ? -28.077 22.223 -2.494 1.00 28.83 194 GLN A O 1
ATOM 1508 N N . PRO A 1 195 ? -28.886 20.935 -4.139 1.00 40.16 195 PRO A N 1
ATOM 1509 C CA . PRO A 1 195 ? -28.079 21.176 -5.331 1.00 40.16 195 PRO A CA 1
ATOM 1510 C C . PRO A 1 195 ? -28.417 22.493 -6.054 1.00 40.16 195 PRO A C 1
ATOM 1512 O O . PRO A 1 195 ? -29.506 23.043 -5.910 1.00 40.16 195 PRO A O 1
ATOM 1515 N N . GLY A 1 196 ? -27.499 22.973 -6.898 1.00 24.89 196 GLY A N 1
ATOM 1516 C CA . GLY A 1 196 ? -27.695 24.172 -7.714 1.00 24.89 196 GLY A CA 1
ATOM 1517 C C . GLY A 1 196 ? -26.812 24.170 -8.960 1.00 24.89 196 GLY A C 1
ATOM 1518 O O . GLY A 1 196 ? -25.602 24.018 -8.881 1.00 24.89 196 GLY A O 1
ATOM 1519 N N . ASN A 1 197 ? -27.472 24.286 -10.103 1.00 28.16 197 ASN A N 1
ATOM 1520 C CA . ASN A 1 197 ? -27.004 24.158 -11.478 1.00 28.16 197 ASN A CA 1
ATOM 1521 C C . ASN A 1 197 ? -26.159 25.367 -11.963 1.00 28.16 197 ASN A C 1
ATOM 1523 O O . ASN A 1 197 ? -26.330 26.476 -11.467 1.00 28.16 197 ASN A O 1
ATOM 1527 N N . GLN A 1 198 ? -25.416 25.138 -13.054 1.00 29.33 198 GLN A N 1
ATOM 1528 C CA . GLN A 1 198 ? -24.955 26.084 -14.090 1.00 29.33 198 GLN A CA 1
ATOM 1529 C C . GLN A 1 198 ? -23.521 26.646 -14.037 1.00 29.33 198 GLN A C 1
ATOM 1531 O O . GLN A 1 198 ? -23.168 27.488 -13.224 1.00 29.33 198 GLN A O 1
ATOM 1536 N N . SER A 1 199 ? -22.801 26.255 -15.097 1.00 30.05 199 SER A N 1
ATOM 1537 C CA . SER A 1 199 ? -21.976 27.101 -15.969 1.00 30.05 199 SER A CA 1
ATOM 1538 C C . SER A 1 199 ? -20.593 27.553 -15.492 1.00 30.05 199 SER A C 1
ATOM 1540 O O . SER A 1 199 ? -20.443 28.400 -14.628 1.00 30.05 199 SER A O 1
ATOM 1542 N N . THR A 1 200 ? -19.605 26.982 -16.192 1.00 34.78 200 THR A N 1
ATOM 1543 C CA . THR A 1 200 ? -18.469 27.618 -16.888 1.00 34.78 200 THR A CA 1
ATOM 1544 C C . THR A 1 200 ? -17.770 28.831 -16.272 1.00 34.78 200 THR A C 1
ATOM 1546 O O . THR A 1 200 ? -18.404 29.820 -15.937 1.00 34.78 200 THR A O 1
ATOM 1549 N N . VAL A 1 201 ? -16.443 28.763 -16.425 1.00 32.69 201 VAL A N 1
ATOM 1550 C CA . VAL A 1 201 ? -15.374 29.767 -16.313 1.00 32.69 201 VAL A CA 1
ATOM 1551 C C . VAL A 1 201 ? -14.810 30.066 -14.917 1.00 32.69 201 VAL A C 1
ATOM 1553 O O . VAL A 1 201 ? -15.512 30.373 -13.965 1.00 32.69 201 VAL A O 1
ATOM 1556 N N . ASP A 1 202 ? -13.476 29.962 -14.885 1.00 35.03 202 ASP A N 1
ATOM 1557 C CA . ASP A 1 202 ? -12.517 30.495 -13.916 1.00 35.03 202 ASP A CA 1
ATOM 1558 C C . ASP A 1 202 ? -12.380 29.808 -12.546 1.00 35.03 202 ASP A C 1
ATOM 1560 O O . ASP A 1 202 ? -12.855 30.293 -11.526 1.00 35.03 202 ASP A O 1
ATOM 1564 N N . MET A 1 203 ? -11.570 28.739 -12.490 1.00 29.62 203 MET A N 1
ATOM 1565 C CA . MET A 1 203 ? -10.846 28.348 -11.265 1.00 29.62 203 MET A CA 1
ATOM 1566 C C . MET A 1 203 ? -9.443 27.798 -11.573 1.00 29.62 203 MET A C 1
ATOM 1568 O O . MET A 1 203 ? -9.091 26.664 -11.263 1.00 29.62 203 MET A O 1
ATOM 1572 N N . GLU A 1 204 ? -8.606 28.658 -12.151 1.00 32.22 204 GLU A N 1
ATOM 1573 C CA . GLU A 1 204 ? -7.158 28.466 -12.322 1.00 32.22 204 GLU A CA 1
ATOM 1574 C C . GLU A 1 204 ? -6.346 29.097 -11.161 1.00 32.22 204 GLU A C 1
ATOM 1576 O O . GLU A 1 204 ? -5.212 29.537 -11.340 1.00 32.22 204 GLU A O 1
ATOM 1581 N N . ALA A 1 205 ? -6.908 29.194 -9.944 1.00 32.16 205 ALA A N 1
ATOM 1582 C CA . ALA A 1 205 ? -6.304 30.029 -8.892 1.00 32.16 205 ALA A CA 1
ATOM 1583 C C . ALA A 1 205 ? -6.408 29.547 -7.427 1.00 32.16 205 ALA A C 1
ATOM 1585 O O . ALA A 1 205 ? -6.066 30.324 -6.539 1.00 32.16 205 ALA A O 1
ATOM 1586 N N . ALA A 1 206 ? -6.795 28.296 -7.127 1.00 32.81 206 ALA A N 1
ATOM 1587 C CA . ALA A 1 206 ? -7.049 27.891 -5.726 1.00 32.81 206 ALA A CA 1
ATOM 1588 C C . ALA A 1 206 ? -6.397 26.578 -5.220 1.00 32.81 206 ALA A C 1
ATOM 1590 O O . ALA A 1 206 ? -6.797 26.065 -4.181 1.00 32.81 206 ALA A O 1
ATOM 1591 N N . THR A 1 207 ? -5.344 26.057 -5.862 1.00 35.38 207 THR A N 1
ATOM 1592 C CA . THR A 1 207 ? -4.571 24.875 -5.386 1.00 35.38 207 THR A CA 1
ATOM 1593 C C . THR A 1 207 ? -3.121 25.190 -4.983 1.00 35.38 207 THR A C 1
ATOM 1595 O O . THR A 1 207 ? -2.216 24.370 -5.136 1.00 35.38 207 THR A O 1
ATOM 1598 N N . LYS A 1 208 ? -2.854 26.383 -4.438 1.00 43.31 208 LYS A N 1
ATOM 1599 C CA . LYS A 1 208 ? -1.502 26.798 -4.012 1.00 43.31 208 LYS A CA 1
ATOM 1600 C C . LYS A 1 208 ? -1.332 26.854 -2.492 1.00 43.31 208 LYS A C 1
ATOM 1602 O O . LYS A 1 208 ? -1.355 27.916 -1.886 1.00 43.31 208 LYS A O 1
ATOM 1607 N N . ALA A 1 209 ? -1.056 25.683 -1.930 1.00 37.91 209 ALA A N 1
ATOM 1608 C CA . ALA A 1 209 ? -0.203 25.481 -0.756 1.00 37.91 209 ALA A CA 1
ATOM 1609 C C . ALA A 1 209 ? 0.475 24.101 -0.919 1.00 37.91 209 ALA A C 1
ATOM 1611 O O . ALA A 1 209 ? -0.016 23.078 -0.467 1.00 37.91 209 ALA A O 1
ATOM 1612 N N . SER A 1 210 ? 1.385 23.998 -1.895 1.00 46.88 210 SER A N 1
ATOM 1613 C CA . SER A 1 210 ? 2.845 23.924 -1.686 1.00 46.88 210 SER A CA 1
ATOM 1614 C C . SER A 1 210 ? 3.403 22.525 -1.385 1.00 46.88 210 SER A C 1
ATOM 1616 O O . SER A 1 210 ? 4.182 22.339 -0.456 1.00 46.88 210 SER A O 1
ATOM 1618 N N . SER A 1 211 ? 3.106 21.553 -2.250 1.00 57.69 211 SER A N 1
ATOM 1619 C CA . SER A 1 211 ? 4.075 20.501 -2.566 1.00 57.69 211 SER A CA 1
ATOM 1620 C C . SER A 1 211 ? 5.117 21.091 -3.527 1.00 57.69 211 SER A C 1
ATOM 1622 O O . SER A 1 211 ? 4.790 21.380 -4.682 1.00 57.69 211 SER A O 1
ATOM 1624 N N . LEU A 1 212 ? 6.351 21.321 -3.069 1.00 76.56 212 LEU A N 1
ATOM 1625 C CA . LEU A 1 212 ? 7.458 21.680 -3.964 1.00 76.56 212 LEU A CA 1
ATOM 1626 C C . LEU A 1 212 ? 7.583 20.606 -5.046 1.00 76.56 212 LEU A C 1
ATOM 1628 O O . LEU A 1 212 ? 7.656 19.415 -4.740 1.00 76.56 212 LEU A O 1
ATOM 1632 N N . GLN A 1 213 ? 7.594 21.012 -6.312 1.00 85.00 213 GLN A N 1
ATOM 1633 C CA . GLN A 1 213 ? 7.719 20.054 -7.404 1.00 85.00 213 GLN A CA 1
ATOM 1634 C C . GLN A 1 213 ? 9.168 19.566 -7.477 1.00 85.00 213 GLN A C 1
ATOM 1636 O O . GLN A 1 213 ? 10.088 20.363 -7.637 1.00 85.00 213 GLN A O 1
ATOM 1641 N N . TRP A 1 214 ? 9.395 18.261 -7.367 1.00 86.94 214 TRP A N 1
ATOM 1642 C CA . TRP A 1 214 ? 10.729 17.676 -7.496 1.00 86.94 214 TRP A CA 1
ATOM 1643 C C . TRP A 1 214 ? 11.001 17.285 -8.948 1.00 86.94 214 TRP A C 1
ATOM 1645 O O . TRP A 1 214 ? 10.205 16.579 -9.565 1.00 86.94 214 TRP A O 1
ATOM 1655 N N . GLN A 1 215 ? 12.138 17.709 -9.504 1.00 88.56 215 GLN A N 1
ATOM 1656 C CA . GLN A 1 215 ? 12.596 17.172 -10.785 1.00 88.56 215 GLN A CA 1
ATOM 1657 C C . GLN A 1 215 ? 13.004 15.701 -10.634 1.00 88.56 215 GLN A C 1
ATOM 1659 O O . GLN A 1 215 ? 13.597 15.308 -9.628 1.00 88.56 215 GLN A O 1
ATOM 1664 N N . ALA A 1 216 ? 12.763 14.892 -11.668 1.00 79.81 216 ALA A N 1
ATOM 1665 C CA . ALA A 1 216 ? 13.122 13.472 -11.662 1.00 79.81 216 ALA A CA 1
ATOM 1666 C C . ALA A 1 216 ? 14.623 13.244 -11.378 1.00 79.81 216 ALA A C 1
ATOM 1668 O O . ALA A 1 216 ? 14.983 12.360 -10.601 1.00 79.81 216 ALA A O 1
ATOM 1669 N N . ALA A 1 217 ? 15.499 14.096 -11.926 1.00 80.75 217 ALA A N 1
ATOM 1670 C CA . ALA A 1 217 ? 16.942 14.047 -11.671 1.00 80.75 217 ALA A CA 1
ATOM 1671 C C . ALA A 1 217 ? 17.305 14.348 -10.201 1.00 80.75 217 ALA A C 1
ATOM 1673 O O . ALA A 1 217 ? 18.174 13.692 -9.626 1.00 80.75 217 ALA A O 1
ATOM 1674 N N . ALA A 1 218 ? 16.610 15.303 -9.576 1.00 85.75 218 ALA A N 1
ATOM 1675 C CA . ALA A 1 218 ? 16.790 15.680 -8.175 1.00 85.75 218 ALA A CA 1
ATOM 1676 C C . ALA A 1 218 ? 16.393 14.532 -7.227 1.00 85.75 218 ALA A C 1
ATOM 1678 O O . ALA A 1 218 ? 17.136 14.185 -6.306 1.00 85.75 218 ALA A O 1
ATOM 1679 N N . LEU A 1 219 ? 15.259 13.882 -7.506 1.00 86.31 219 LEU A N 1
ATOM 1680 C CA . LEU A 1 219 ? 14.764 12.737 -6.741 1.00 86.31 219 LEU A CA 1
ATOM 1681 C C . LEU A 1 219 ? 15.704 11.526 -6.874 1.00 86.31 219 LEU A C 1
ATOM 1683 O O . LEU A 1 219 ? 16.095 10.931 -5.868 1.00 86.31 219 LEU A O 1
ATOM 1687 N N . ALA A 1 220 ? 16.158 11.217 -8.094 1.00 84.44 220 ALA A N 1
ATOM 1688 C CA . ALA A 1 220 ? 17.112 10.135 -8.339 1.00 84.44 220 ALA A CA 1
ATOM 1689 C C . ALA A 1 220 ? 18.441 10.344 -7.592 1.00 84.44 220 ALA A C 1
ATOM 1691 O O . ALA A 1 220 ? 19.042 9.389 -7.095 1.00 84.44 220 ALA A O 1
ATOM 1692 N N . ARG A 1 221 ? 18.905 11.596 -7.465 1.00 86.19 221 ARG A N 1
ATOM 1693 C CA . ARG A 1 221 ? 20.130 11.908 -6.720 1.00 86.19 221 ARG A CA 1
ATOM 1694 C C . ARG A 1 221 ? 19.961 11.716 -5.214 1.00 86.19 221 ARG A C 1
ATOM 1696 O O . ARG A 1 221 ? 20.883 11.195 -4.580 1.00 86.19 221 ARG A O 1
ATOM 1703 N N . LEU A 1 222 ? 18.802 12.088 -4.671 1.00 85.94 222 LEU A N 1
ATOM 1704 C CA . LEU A 1 222 ? 18.448 11.897 -3.264 1.00 85.94 222 LEU A CA 1
ATOM 1705 C C . LEU A 1 222 ? 18.332 10.406 -2.901 1.00 85.94 222 LEU A C 1
ATOM 1707 O O . LEU A 1 222 ? 18.785 9.994 -1.836 1.00 85.94 222 LEU A O 1
ATOM 1711 N N . MET A 1 223 ? 17.809 9.574 -3.806 1.00 84.38 223 MET A N 1
ATOM 1712 C CA . MET A 1 223 ? 17.714 8.121 -3.607 1.00 84.38 223 MET A CA 1
ATOM 1713 C C . MET A 1 223 ? 19.071 7.407 -3.504 1.00 84.38 223 MET A C 1
ATOM 1715 O O . MET A 1 223 ? 19.142 6.321 -2.941 1.00 84.38 223 MET A O 1
ATOM 1719 N N . ARG A 1 224 ? 20.168 8.006 -3.987 1.00 85.75 224 ARG A N 1
ATOM 1720 C CA . ARG A 1 224 ? 21.525 7.448 -3.805 1.00 85.75 224 ARG A CA 1
ATOM 1721 C C . ARG A 1 224 ? 22.054 7.607 -2.377 1.00 85.75 224 ARG A C 1
ATOM 1723 O O . ARG A 1 224 ? 23.061 6.997 -2.031 1.00 85.75 224 ARG A O 1
ATOM 1730 N N . VAL A 1 225 ? 21.422 8.451 -1.561 1.00 84.25 225 VAL A N 1
ATOM 1731 C CA . VAL A 1 225 ? 21.743 8.582 -0.134 1.00 84.25 225 VAL A CA 1
ATOM 1732 C C . VAL A 1 225 ? 21.196 7.352 0.601 1.00 84.25 225 VAL A C 1
ATOM 1734 O O . VAL A 1 225 ? 20.052 6.980 0.325 1.00 84.25 225 VAL A O 1
ATOM 1737 N N . PRO A 1 226 ? 21.953 6.730 1.527 1.00 81.81 226 PRO A N 1
ATOM 1738 C CA . PRO A 1 226 ? 21.487 5.585 2.309 1.00 81.81 226 PRO A CA 1
ATOM 1739 C C . PRO A 1 226 ? 20.130 5.818 2.982 1.00 81.81 226 PRO A C 1
ATOM 1741 O O . PRO A 1 226 ? 19.809 6.932 3.402 1.00 81.81 226 PRO A O 1
ATOM 1744 N N . GLU A 1 227 ? 19.334 4.754 3.073 1.00 77.25 227 GLU A N 1
ATOM 1745 C CA . GLU A 1 227 ? 17.981 4.805 3.630 1.00 77.25 227 GLU A CA 1
ATOM 1746 C C . GLU A 1 227 ? 17.967 5.089 5.130 1.00 77.25 227 GLU A C 1
ATOM 1748 O O . GLU A 1 227 ? 18.859 4.686 5.878 1.00 77.25 227 GLU A O 1
ATOM 1753 N N . GLY A 1 228 ? 16.916 5.782 5.568 1.00 81.19 228 GLY A N 1
ATOM 1754 C CA . GLY A 1 228 ? 16.700 6.171 6.956 1.00 81.19 228 GLY A CA 1
ATOM 1755 C C . GLY A 1 228 ? 16.833 7.675 7.179 1.00 81.19 228 GLY A C 1
ATOM 1756 O O . GLY A 1 228 ? 16.696 8.481 6.259 1.00 81.19 228 GLY A O 1
ATOM 1757 N N . PHE A 1 229 ? 17.137 8.047 8.424 1.00 79.31 229 PHE A N 1
ATOM 1758 C CA . PHE A 1 229 ? 17.104 9.433 8.907 1.00 79.31 229 PHE A CA 1
ATOM 1759 C C . PHE A 1 229 ? 17.943 10.413 8.071 1.00 79.31 229 PHE A C 1
ATOM 1761 O O . PHE A 1 229 ? 17.594 11.586 7.946 1.00 79.31 229 PHE A O 1
ATOM 1768 N N . MET A 1 230 ? 19.043 9.942 7.478 1.00 77.62 230 MET A N 1
ATOM 1769 C CA . MET A 1 230 ? 19.928 10.775 6.663 1.00 77.62 230 MET A CA 1
ATOM 1770 C C . MET A 1 230 ? 19.255 11.261 5.375 1.00 77.62 230 MET A C 1
ATOM 1772 O O . MET A 1 230 ? 19.408 12.432 5.026 1.00 77.62 230 MET A O 1
ATOM 1776 N N . ARG A 1 231 ? 18.487 10.403 4.689 1.00 86.38 231 ARG A N 1
ATOM 1777 C CA . ARG A 1 231 ? 17.764 10.767 3.460 1.00 86.38 231 ARG A CA 1
ATOM 1778 C C . ARG A 1 231 ? 16.630 11.746 3.764 1.00 86.38 231 ARG A C 1
ATOM 1780 O O . ARG A 1 231 ? 16.515 12.759 3.078 1.00 86.38 231 ARG A O 1
ATOM 1787 N N . ASP A 1 232 ? 15.870 11.496 4.829 1.00 85.19 232 ASP A N 1
ATOM 1788 C CA . ASP A 1 232 ? 14.753 12.355 5.247 1.00 85.19 232 ASP A CA 1
ATOM 1789 C C . ASP A 1 232 ? 15.241 13.735 5.710 1.00 85.19 232 ASP A C 1
ATOM 1791 O O . ASP A 1 232 ? 14.699 14.761 5.302 1.00 85.19 232 ASP A O 1
ATOM 1795 N N . SER A 1 233 ? 16.341 13.776 6.471 1.00 83.75 233 SER A N 1
ATOM 1796 C CA . SER A 1 233 ? 16.982 15.028 6.892 1.00 83.75 233 SER A CA 1
ATOM 1797 C C . SER A 1 233 ? 17.544 15.824 5.714 1.00 83.75 233 SER A C 1
ATOM 1799 O O . SER A 1 233 ? 17.461 17.051 5.703 1.00 83.75 233 SER A O 1
ATOM 1801 N N . CYS A 1 234 ? 18.120 15.152 4.710 1.00 85.69 234 CYS A N 1
ATOM 1802 C CA . CYS A 1 234 ? 18.575 15.821 3.490 1.00 85.69 234 CYS A CA 1
ATOM 1803 C C . CYS A 1 234 ? 17.390 16.382 2.701 1.00 85.69 234 CYS A C 1
ATOM 1805 O O . CYS A 1 234 ? 17.439 17.537 2.288 1.00 85.69 234 CYS A O 1
ATOM 1807 N N . LYS A 1 235 ? 16.310 15.604 2.550 1.00 88.62 235 LYS A N 1
ATOM 1808 C CA . LYS A 1 235 ? 15.082 16.038 1.875 1.00 88.62 235 LYS A CA 1
ATOM 1809 C C . LYS A 1 235 ? 14.519 17.312 2.508 1.00 88.62 235 LYS A C 1
ATOM 1811 O O . LYS A 1 235 ? 14.352 18.304 1.808 1.00 88.62 235 LYS A O 1
ATOM 1816 N N . GLN A 1 236 ? 14.321 17.312 3.827 1.00 87.38 236 GLN A N 1
ATOM 1817 C CA . GLN A 1 236 ? 13.782 18.462 4.562 1.00 87.38 236 GLN A CA 1
ATOM 1818 C C . GLN A 1 236 ? 14.670 19.707 4.437 1.00 87.38 236 GLN A C 1
ATOM 1820 O O . GLN A 1 236 ? 14.167 20.809 4.234 1.00 87.38 236 GLN A O 1
ATOM 1825 N N . LYS A 1 237 ? 16.000 19.550 4.512 1.00 86.19 237 LYS A N 1
ATOM 1826 C CA . LYS A 1 237 ? 16.945 20.670 4.352 1.00 86.19 237 LYS A CA 1
ATOM 1827 C C . LYS A 1 237 ? 16.945 21.242 2.936 1.00 86.19 237 LYS A C 1
ATOM 1829 O O . LYS A 1 237 ? 17.027 22.457 2.778 1.00 86.19 237 LYS A O 1
ATOM 1834 N N . ILE A 1 238 ? 16.845 20.385 1.920 1.00 88.44 238 ILE A N 1
ATOM 1835 C CA . ILE A 1 238 ? 16.754 20.804 0.516 1.00 88.44 238 ILE A CA 1
ATOM 1836 C C . ILE A 1 238 ? 15.434 21.541 0.267 1.00 88.44 238 ILE A C 1
ATOM 1838 O O . ILE A 1 238 ? 15.439 22.589 -0.372 1.00 88.44 238 ILE A O 1
ATOM 1842 N N . GLU A 1 239 ? 14.319 21.047 0.811 1.00 88.94 239 GLU A N 1
ATOM 1843 C CA . GLU A 1 239 ? 13.012 21.710 0.714 1.00 88.94 239 GLU A CA 1
ATOM 1844 C C . GLU A 1 239 ? 13.022 23.070 1.418 1.00 88.94 239 GLU A C 1
ATOM 1846 O O . GLU A 1 239 ? 12.610 24.066 0.828 1.00 88.94 239 GLU A O 1
ATOM 1851 N N . ALA A 1 240 ? 13.581 23.148 2.629 1.00 84.56 240 ALA A N 1
ATOM 1852 C CA . ALA A 1 240 ? 13.743 24.407 3.350 1.00 84.56 240 ALA A CA 1
ATOM 1853 C C . ALA A 1 240 ? 14.609 25.409 2.569 1.00 84.56 240 ALA A C 1
ATOM 1855 O O . ALA A 1 240 ? 14.229 26.570 2.429 1.00 84.56 240 ALA A O 1
ATOM 1856 N N . GLN A 1 241 ? 15.735 24.959 2.001 1.00 84.25 241 GLN A N 1
ATOM 1857 C CA . GLN A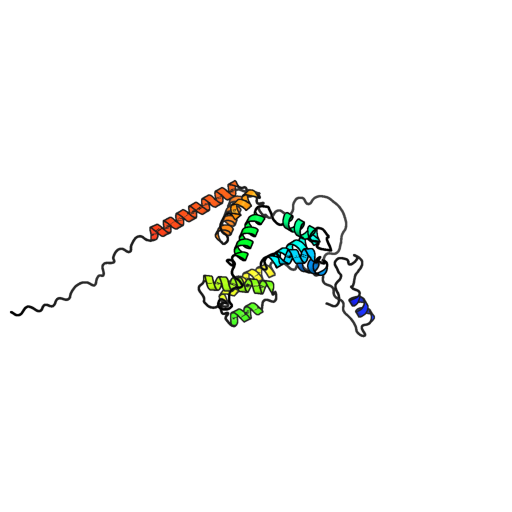 1 241 ? 16.605 25.804 1.180 1.00 84.25 241 GLN A CA 1
ATOM 1858 C C . GLN A 1 241 ? 15.890 26.287 -0.091 1.00 84.25 241 GLN A C 1
ATOM 1860 O O . GLN A 1 241 ? 15.998 27.462 -0.436 1.00 84.25 241 GLN A O 1
ATOM 1865 N N . ALA A 1 242 ? 15.132 25.415 -0.761 1.00 84.38 242 ALA A N 1
ATOM 1866 C CA . ALA A 1 242 ? 14.351 25.774 -1.941 1.00 84.38 242 ALA A CA 1
ATOM 1867 C C . ALA A 1 242 ? 13.267 26.814 -1.611 1.00 84.38 242 ALA A C 1
ATOM 1869 O O . ALA A 1 242 ? 13.089 27.768 -2.368 1.00 84.38 242 ALA A O 1
ATOM 1870 N N . ILE A 1 243 ? 12.611 26.690 -0.452 1.00 83.50 243 ILE A N 1
ATOM 1871 C CA . ILE A 1 243 ? 11.635 27.671 0.047 1.00 83.50 243 ILE A CA 1
ATOM 1872 C C . ILE A 1 243 ? 12.313 29.012 0.337 1.00 83.50 243 ILE A C 1
ATOM 1874 O O . ILE A 1 243 ? 11.823 30.045 -0.114 1.00 83.50 243 ILE A O 1
ATOM 1878 N N . THR A 1 244 ? 13.459 29.018 1.029 1.00 83.00 244 THR A N 1
ATOM 1879 C CA . THR A 1 244 ? 14.222 30.250 1.310 1.00 83.00 244 THR A CA 1
ATOM 1880 C C . THR A 1 244 ? 14.691 30.945 0.030 1.00 83.00 244 THR A C 1
ATOM 1882 O O . THR A 1 244 ? 14.733 32.169 -0.030 1.00 83.00 244 THR A O 1
ATOM 1885 N N . GLN A 1 245 ? 15.009 30.176 -1.012 1.00 81.44 245 GLN A N 1
ATOM 1886 C CA . GLN A 1 245 ? 15.403 30.692 -2.325 1.00 81.44 245 GLN A CA 1
ATOM 1887 C C . GLN A 1 245 ? 14.205 31.055 -3.224 1.00 81.44 245 GLN A C 1
ATOM 1889 O O . GLN A 1 245 ? 14.404 31.503 -4.351 1.00 81.44 245 GLN A O 1
ATOM 1894 N N . GLY A 1 246 ? 12.964 30.869 -2.756 1.00 83.06 246 GLY A N 1
ATOM 1895 C CA . GLY A 1 246 ? 11.747 31.153 -3.524 1.00 83.06 246 GLY A CA 1
ATOM 1896 C C . GLY A 1 246 ? 11.546 30.241 -4.741 1.00 83.06 246 GLY A C 1
ATOM 1897 O O . GLY A 1 246 ? 10.792 30.581 -5.657 1.00 83.06 246 GLY A O 1
ATOM 1898 N N . LEU A 1 247 ? 12.218 29.088 -4.781 1.00 79.31 247 LEU A N 1
ATOM 1899 C CA . LEU A 1 247 ? 12.135 28.142 -5.887 1.00 79.31 247 LEU A CA 1
ATOM 1900 C C . LEU A 1 247 ? 10.827 27.350 -5.802 1.00 79.31 247 LEU A C 1
ATOM 1902 O O . LEU A 1 247 ? 10.525 26.709 -4.800 1.00 79.31 247 LEU A O 1
ATOM 1906 N N . LYS A 1 248 ? 10.056 27.349 -6.893 1.00 80.12 248 LYS A N 1
ATOM 1907 C CA . LYS A 1 248 ? 8.824 26.544 -7.019 1.00 80.12 248 LYS A CA 1
ATOM 1908 C C . LYS A 1 248 ? 9.107 25.068 -7.330 1.00 80.12 248 LYS A C 1
ATOM 1910 O O . LYS A 1 248 ? 8.230 24.225 -7.147 1.00 80.12 248 LYS A O 1
ATOM 1915 N N . GLN A 1 249 ? 10.316 24.769 -7.805 1.00 85.94 249 GLN A N 1
ATOM 1916 C CA . GLN A 1 249 ? 10.747 23.440 -8.217 1.00 85.94 249 GLN A CA 1
ATOM 1917 C C . GLN A 1 249 ? 12.152 23.142 -7.679 1.00 85.94 249 GLN A C 1
ATOM 1919 O O . GLN A 1 249 ? 13.048 23.978 -7.790 1.00 85.94 249 GLN A O 1
ATOM 1924 N N . VAL A 1 250 ? 12.353 21.943 -7.130 1.00 88.00 250 VAL A N 1
ATOM 1925 C CA . VAL A 1 250 ? 13.662 21.454 -6.684 1.00 88.00 250 VAL A CA 1
ATOM 1926 C C . VAL A 1 250 ? 14.425 20.915 -7.892 1.00 88.00 250 VAL A C 1
ATOM 1928 O O . VAL A 1 250 ? 14.038 19.904 -8.488 1.00 88.00 250 VAL A O 1
ATOM 1931 N N . THR A 1 251 ? 15.499 21.610 -8.262 1.00 88.62 251 THR A N 1
ATOM 1932 C CA . THR A 1 251 ? 16.394 21.245 -9.366 1.00 88.62 251 THR A CA 1
ATOM 1933 C C . THR A 1 251 ? 17.534 20.341 -8.895 1.00 88.62 251 THR A C 1
ATOM 1935 O O . THR A 1 251 ? 17.810 20.238 -7.698 1.00 88.62 251 THR A O 1
ATOM 1938 N N . LEU A 1 252 ? 18.224 19.684 -9.835 1.00 86.44 252 LEU A N 1
ATOM 1939 C CA . LEU A 1 252 ? 19.398 18.854 -9.528 1.00 86.44 252 LEU A CA 1
ATOM 1940 C C . LEU A 1 252 ? 20.483 19.644 -8.772 1.00 86.44 252 LEU A C 1
ATOM 1942 O O . LEU A 1 252 ? 20.998 19.154 -7.772 1.00 86.44 252 LEU A O 1
ATOM 1946 N N . ALA A 1 253 ? 20.756 20.881 -9.194 1.00 83.94 253 ALA A N 1
ATOM 1947 C CA . ALA A 1 253 ? 21.748 21.749 -8.558 1.00 83.94 253 ALA A CA 1
ATOM 1948 C C . ALA A 1 253 ? 21.417 22.030 -7.080 1.00 83.94 253 ALA A C 1
ATOM 1950 O O . ALA A 1 253 ? 22.285 21.933 -6.219 1.00 83.94 253 ALA A O 1
ATOM 1951 N N . ALA A 1 254 ? 20.141 22.277 -6.756 1.00 86.19 254 ALA A N 1
ATOM 1952 C CA . ALA A 1 254 ? 19.713 22.508 -5.375 1.00 86.19 254 ALA A CA 1
ATOM 1953 C C . ALA A 1 254 ? 19.916 21.272 -4.475 1.00 86.19 254 ALA A C 1
ATOM 1955 O O . ALA A 1 254 ? 20.250 21.406 -3.296 1.00 86.19 254 ALA A O 1
ATOM 1956 N N . VAL A 1 255 ? 19.744 20.063 -5.026 1.00 88.75 255 VAL A N 1
ATOM 1957 C CA . VAL A 1 255 ? 20.018 18.808 -4.307 1.00 88.75 255 VAL A CA 1
ATOM 1958 C C . VAL A 1 255 ? 21.512 18.606 -4.098 1.00 88.75 255 VAL A C 1
ATOM 1960 O O . VAL A 1 255 ? 21.920 18.218 -3.007 1.00 88.75 255 VAL A O 1
ATOM 1963 N N . GLU A 1 256 ? 22.333 18.856 -5.116 1.00 87.81 256 GLU A N 1
ATOM 1964 C CA . GLU A 1 256 ? 23.787 18.702 -5.015 1.00 87.81 256 GLU A CA 1
ATOM 1965 C C . GLU A 1 256 ? 24.387 19.668 -3.992 1.00 87.81 256 GLU A C 1
ATOM 1967 O O . GLU A 1 256 ? 25.151 19.228 -3.130 1.00 87.81 256 GLU A O 1
ATOM 1972 N N . ASP A 1 257 ? 23.941 20.924 -3.988 1.00 85.00 257 ASP A N 1
ATOM 1973 C CA . ASP A 1 257 ? 24.319 21.916 -2.979 1.00 85.00 257 ASP A CA 1
ATOM 1974 C C . ASP A 1 257 ? 23.890 21.490 -1.567 1.00 85.00 257 ASP A C 1
ATOM 1976 O O . ASP A 1 257 ? 24.656 21.605 -0.607 1.00 85.00 257 ASP A O 1
ATOM 1980 N N . GLY A 1 258 ? 22.665 20.972 -1.420 1.00 85.75 258 GLY A N 1
ATOM 1981 C CA . GLY A 1 258 ? 22.158 20.488 -0.135 1.00 85.75 258 GLY A CA 1
ATOM 1982 C C . GLY A 1 258 ? 22.940 19.283 0.396 1.00 85.75 258 GLY A C 1
ATOM 1983 O O . GLY A 1 258 ? 23.248 19.213 1.589 1.00 85.75 258 GLY A O 1
ATOM 1984 N N . LEU A 1 259 ? 23.314 18.353 -0.486 1.00 84.75 259 LEU A N 1
ATOM 1985 C CA . LEU A 1 259 ? 24.121 17.182 -0.140 1.00 84.75 259 LEU A CA 1
ATOM 1986 C C . LEU A 1 259 ? 25.580 17.550 0.167 1.00 84.75 259 LEU A C 1
ATOM 1988 O O . LEU A 1 259 ? 26.165 16.962 1.078 1.00 84.75 259 LEU A O 1
ATOM 1992 N N . ALA A 1 260 ? 26.160 18.525 -0.540 1.00 85.75 260 ALA A N 1
ATOM 1993 C CA . ALA A 1 260 ? 27.503 19.032 -0.263 1.00 85.75 260 ALA A CA 1
ATOM 1994 C C . ALA A 1 260 ? 27.582 19.643 1.144 1.00 85.75 260 ALA A C 1
ATOM 1996 O O . ALA A 1 260 ? 28.401 19.210 1.957 1.00 85.75 260 ALA A O 1
ATOM 1997 N N . LYS A 1 261 ? 26.639 20.531 1.488 1.00 84.12 261 LYS A N 1
ATOM 1998 C CA . LYS A 1 261 ? 26.529 21.117 2.836 1.00 84.12 261 LYS A CA 1
ATOM 1999 C C . LYS A 1 261 ? 26.308 20.060 3.921 1.00 84.12 261 LYS A C 1
ATOM 2001 O O . LYS A 1 261 ? 26.859 20.162 5.015 1.00 84.12 261 LYS A O 1
ATOM 2006 N N . ALA A 1 262 ? 25.514 19.024 3.638 1.00 81.19 262 ALA A N 1
ATOM 2007 C CA . ALA A 1 262 ? 25.306 17.919 4.575 1.00 81.19 262 ALA A CA 1
ATOM 2008 C C . ALA A 1 262 ? 26.599 17.122 4.832 1.00 81.19 262 ALA A C 1
ATOM 2010 O O . ALA A 1 262 ? 26.857 16.723 5.970 1.00 81.19 262 ALA A O 1
ATOM 2011 N N . ARG A 1 263 ? 27.428 16.923 3.798 1.00 84.81 263 ARG A N 1
ATOM 2012 C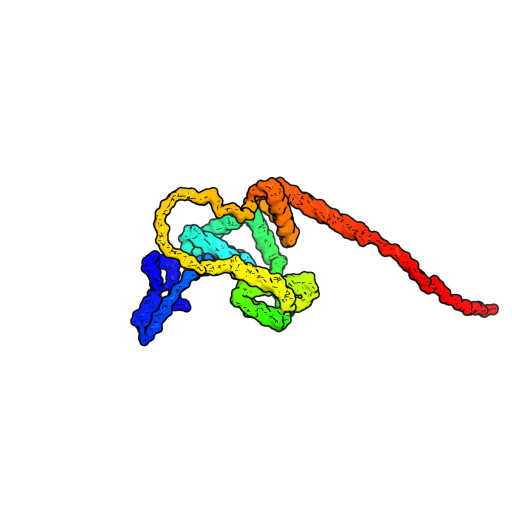 CA . ARG A 1 263 ? 28.730 16.252 3.912 1.00 84.81 263 ARG A CA 1
ATOM 2013 C C . ARG A 1 263 ? 29.738 17.088 4.700 1.00 84.81 263 ARG A C 1
ATOM 2015 O O . ARG A 1 263 ? 30.424 16.534 5.553 1.00 84.81 263 ARG A O 1
ATOM 2022 N N . GLU A 1 264 ? 29.797 18.395 4.460 1.00 83.81 264 GLU A N 1
ATOM 2023 C CA . GLU A 1 264 ? 30.654 19.320 5.216 1.00 83.81 264 GLU A CA 1
ATOM 2024 C C . GLU A 1 264 ? 30.279 19.350 6.702 1.00 83.81 264 GLU A C 1
ATOM 2026 O O . GLU A 1 264 ? 31.144 19.203 7.564 1.00 83.81 264 GLU A O 1
ATOM 2031 N N . ALA A 1 265 ? 28.982 19.440 7.018 1.00 81.69 265 ALA A N 1
ATOM 2032 C CA . ALA A 1 265 ? 28.499 19.395 8.397 1.00 81.69 265 ALA A CA 1
ATOM 2033 C C . ALA A 1 265 ? 28.855 18.070 9.099 1.00 81.69 265 ALA A C 1
ATOM 2035 O O . ALA A 1 265 ? 29.246 18.071 10.267 1.00 81.69 265 ALA A O 1
ATOM 2036 N N . MET A 1 266 ? 28.766 16.942 8.385 1.00 77.25 266 MET A N 1
ATOM 2037 C CA . MET A 1 266 ? 29.189 15.636 8.899 1.00 77.25 266 MET A CA 1
ATOM 2038 C C . MET A 1 266 ? 30.703 15.585 9.135 1.00 77.25 266 MET A C 1
ATOM 2040 O O . MET A 1 266 ? 31.143 15.102 10.176 1.00 77.25 266 MET A O 1
ATOM 2044 N N . GLN A 1 267 ? 31.506 16.101 8.204 1.00 81.75 267 GLN A N 1
ATOM 2045 C CA . GLN A 1 267 ? 32.961 16.134 8.341 1.00 81.75 267 GLN A CA 1
ATOM 2046 C C . GLN A 1 267 ? 33.397 17.004 9.528 1.00 81.75 267 GLN A C 1
ATOM 2048 O O . GLN A 1 267 ? 34.260 16.586 10.300 1.00 81.75 267 GLN A O 1
ATOM 2053 N N . ALA A 1 268 ? 32.746 18.152 9.734 1.00 80.56 268 ALA A N 1
ATOM 2054 C CA . ALA A 1 268 ? 32.979 19.017 10.887 1.00 80.56 268 ALA A CA 1
ATOM 2055 C C . ALA A 1 268 ? 32.611 18.334 12.218 1.00 80.56 268 ALA A C 1
ATOM 2057 O O . ALA A 1 268 ? 33.357 18.438 13.188 1.00 80.56 268 ALA A O 1
ATOM 2058 N N . GLN A 1 269 ? 31.504 17.581 12.274 1.00 78.56 269 GLN A N 1
ATOM 2059 C CA . GLN A 1 269 ? 31.123 16.820 13.473 1.00 78.56 269 GLN A CA 1
ATOM 2060 C C . GLN A 1 269 ? 32.080 15.657 13.772 1.00 78.56 269 GLN A C 1
ATOM 2062 O O . GLN A 1 269 ? 32.405 15.427 14.936 1.00 78.56 269 GLN A O 1
ATOM 2067 N N . ILE A 1 270 ? 32.570 14.956 12.743 1.00 78.69 270 ILE A N 1
ATOM 2068 C CA . ILE A 1 270 ? 33.582 13.900 12.901 1.00 78.69 270 ILE A CA 1
ATOM 2069 C C . ILE A 1 270 ? 34.895 14.496 13.431 1.00 78.69 270 ILE A C 1
ATOM 2071 O O . ILE A 1 270 ? 35.482 13.944 14.359 1.00 78.69 270 ILE A O 1
ATOM 2075 N N . GLN A 1 271 ? 35.327 15.647 12.908 1.00 74.44 271 GLN A N 1
ATOM 2076 C CA . GLN A 1 271 ? 36.523 16.350 13.391 1.00 74.44 271 GLN A CA 1
ATOM 2077 C C . GLN A 1 271 ? 36.348 16.888 14.822 1.00 74.44 271 GLN A C 1
ATOM 2079 O O . GLN A 1 271 ? 37.251 16.745 15.644 1.00 74.44 271 GLN A O 1
ATOM 2084 N N . ALA A 1 272 ? 35.175 17.423 15.170 1.00 70.06 272 ALA A N 1
ATOM 2085 C CA . ALA A 1 272 ? 34.876 17.885 16.527 1.00 70.06 272 ALA A CA 1
ATOM 2086 C C . ALA A 1 272 ? 34.864 16.736 17.556 1.00 70.06 272 ALA A C 1
ATOM 2088 O O . ALA A 1 272 ? 35.342 16.900 18.676 1.00 70.06 272 ALA A O 1
ATOM 2089 N N . GLN A 1 273 ? 34.379 15.548 17.177 1.00 61.00 273 GLN A N 1
ATOM 2090 C CA . GLN A 1 273 ? 34.449 14.352 18.027 1.00 61.00 273 GLN A CA 1
ATOM 2091 C C . GLN A 1 273 ? 35.875 13.799 18.169 1.00 61.00 273 GLN A C 1
ATOM 2093 O O . GLN A 1 273 ? 36.199 13.202 19.195 1.00 61.00 273 GLN A O 1
ATOM 2098 N N . GLN A 1 274 ? 36.733 14.004 17.167 1.00 59.03 274 GLN A N 1
ATOM 2099 C CA . GLN A 1 274 ? 38.144 13.613 17.217 1.00 59.03 274 GLN A CA 1
ATOM 2100 C C . GLN A 1 274 ? 38.977 14.570 18.087 1.00 59.03 274 GLN A C 1
ATOM 2102 O O . GLN A 1 274 ? 39.817 14.099 18.848 1.00 59.03 274 GLN A O 1
ATOM 2107 N N . HIS A 1 275 ? 38.687 15.876 18.072 1.00 53.59 275 HIS A N 1
ATOM 2108 C CA . HIS A 1 275 ? 39.342 16.863 18.945 1.00 53.59 275 HIS A CA 1
ATOM 2109 C C . HIS A 1 275 ? 38.821 16.872 20.397 1.00 53.59 275 HIS A C 1
ATOM 2111 O O . HIS A 1 275 ? 39.503 17.364 21.288 1.00 53.59 275 HIS A O 1
ATOM 2117 N N . GLY A 1 276 ? 37.660 16.270 20.680 1.00 45.50 276 GLY A N 1
ATOM 2118 C CA . GLY A 1 276 ? 37.159 16.053 22.048 1.00 45.50 276 GLY A CA 1
ATOM 2119 C C . GLY A 1 276 ? 37.785 14.861 22.792 1.00 45.50 276 GLY A C 1
ATOM 2120 O O . GLY A 1 276 ? 37.406 14.585 23.929 1.00 45.50 276 GLY A O 1
ATOM 2121 N N . ARG A 1 277 ? 38.719 14.131 22.163 1.00 40.41 277 ARG A N 1
ATOM 2122 C CA . ARG A 1 277 ? 39.472 13.008 22.755 1.00 40.41 277 ARG A CA 1
ATOM 2123 C C . ARG A 1 277 ? 40.950 13.350 23.001 1.00 40.41 277 ARG A C 1
ATOM 2125 O O . ARG A 1 277 ? 41.804 12.469 22.936 1.00 40.41 277 ARG A O 1
ATOM 2132 N N . GLU A 1 278 ? 41.269 14.603 23.316 1.00 41.47 278 GLU A N 1
ATOM 2133 C CA . GLU A 1 278 ? 42.575 14.949 23.887 1.00 41.47 278 GLU A CA 1
ATOM 2134 C C . GLU A 1 278 ? 42.583 14.666 25.402 1.00 41.47 278 GLU A C 1
ATOM 2136 O O . GLU A 1 278 ? 41.935 15.340 26.195 1.00 41.47 278 GLU A O 1
ATOM 2141 N N . SER A 1 279 ? 43.279 13.578 25.745 1.00 38.34 279 SER A N 1
ATOM 2142 C CA . SER A 1 279 ? 43.890 13.157 27.016 1.00 38.34 279 SER A CA 1
ATOM 2143 C C . SER A 1 279 ? 43.431 13.829 28.327 1.00 38.34 279 SER A C 1
ATOM 2145 O O . SER A 1 279 ? 43.686 15.018 28.522 1.00 38.34 279 SER A O 1
ATOM 2147 N N . PRO A 1 280 ? 42.927 13.074 29.330 1.00 40.31 280 PRO A N 1
ATOM 2148 C CA . PRO A 1 280 ? 42.846 13.600 30.688 1.00 40.31 280 PRO A CA 1
ATOM 2149 C C . PRO A 1 280 ? 44.269 13.886 31.187 1.00 40.31 280 PRO A C 1
ATOM 2151 O O . PRO A 1 280 ? 45.080 12.971 31.349 1.00 40.31 280 PRO A O 1
ATOM 2154 N N . GLN A 1 281 ? 44.584 15.166 31.413 1.00 49.09 281 GLN A N 1
ATOM 2155 C CA . GLN A 1 281 ? 45.763 15.570 32.172 1.00 49.09 281 GLN A CA 1
ATOM 2156 C C . GLN A 1 281 ? 45.781 14.768 33.476 1.00 49.09 281 GLN A C 1
ATOM 2158 O O . GLN A 1 281 ? 44.805 14.787 34.227 1.00 49.09 281 GLN A O 1
ATOM 2163 N N . GLN A 1 282 ? 46.880 14.048 33.721 1.00 49.50 282 GLN A N 1
ATOM 2164 C CA . GLN A 1 282 ? 47.140 13.339 34.971 1.00 49.50 282 GLN A CA 1
ATOM 2165 C C . GLN A 1 282 ? 46.863 14.273 36.152 1.00 49.50 282 GLN A C 1
ATOM 2167 O O . GLN A 1 282 ? 47.666 15.146 36.487 1.00 49.50 282 GLN A O 1
ATOM 2172 N N . SER A 1 283 ? 45.721 14.076 36.804 1.00 50.25 283 SER A N 1
ATOM 2173 C CA . SER A 1 283 ? 45.427 14.680 38.089 1.00 50.25 283 SER A CA 1
ATOM 2174 C C . SER A 1 283 ? 46.444 14.132 39.087 1.00 50.25 283 SER A C 1
ATOM 2176 O O . SER A 1 283 ? 46.362 12.974 39.500 1.00 50.25 283 SER A O 1
ATOM 2178 N N . ARG A 1 284 ? 47.435 14.949 39.456 1.00 50.06 284 ARG A N 1
ATOM 2179 C CA . ARG A 1 284 ? 48.302 14.689 40.609 1.00 50.06 284 ARG A CA 1
ATOM 2180 C C . ARG A 1 284 ? 47.411 14.501 41.839 1.00 50.06 284 ARG A C 1
ATOM 2182 O O . ARG A 1 284 ? 46.823 15.461 42.328 1.00 50.06 284 ARG A O 1
ATOM 2189 N N . CYS A 1 285 ? 47.309 13.269 42.331 1.00 47.84 285 CYS A N 1
ATOM 2190 C CA . CYS A 1 285 ? 46.629 12.966 43.585 1.00 47.84 285 CYS A CA 1
ATOM 2191 C C . CYS A 1 285 ? 47.343 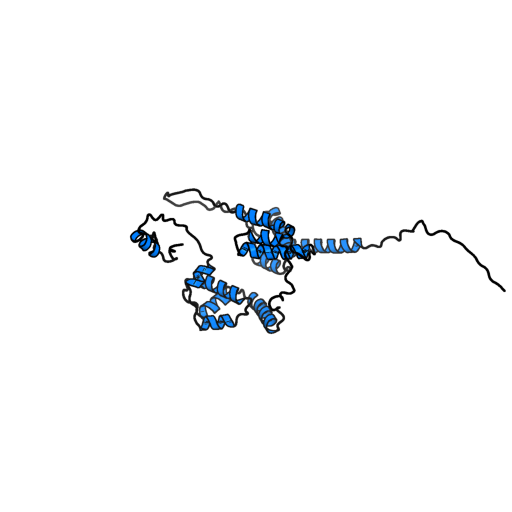13.686 44.750 1.00 47.84 285 CYS A C 1
ATOM 2193 O O . CYS A 1 285 ? 48.544 13.481 44.939 1.00 47.84 285 CYS A O 1
ATOM 2195 N N . PRO A 1 286 ? 46.636 14.488 45.565 1.00 55.44 286 PRO A N 1
ATOM 2196 C CA . PRO A 1 286 ? 47.240 15.299 46.625 1.00 55.44 286 PRO A CA 1
ATOM 2197 C C . PRO A 1 286 ? 47.580 14.518 47.912 1.00 55.44 286 PRO A C 1
ATOM 2199 O O . PRO A 1 286 ? 48.045 15.116 48.875 1.00 55.44 286 PRO A O 1
ATOM 2202 N N . PHE A 1 287 ? 47.389 13.193 47.940 1.00 53.12 287 PHE A N 1
ATOM 2203 C CA . PHE A 1 287 ? 47.565 12.353 49.138 1.00 53.12 287 PHE A CA 1
ATOM 2204 C C . PHE A 1 287 ? 48.771 11.399 49.103 1.00 53.12 287 PHE A C 1
ATOM 2206 O O . PHE A 1 287 ? 49.003 10.667 50.061 1.00 53.12 287 PHE A O 1
ATOM 2213 N N . ALA A 1 288 ? 49.584 11.405 48.043 1.00 46.47 288 ALA A N 1
ATOM 2214 C CA . ALA A 1 288 ? 50.764 10.544 47.954 1.00 46.47 288 ALA A CA 1
ATOM 2215 C C . ALA A 1 288 ? 51.994 11.185 48.622 1.00 46.47 288 ALA A C 1
ATOM 2217 O O . ALA A 1 288 ? 52.975 11.515 47.957 1.00 46.47 288 ALA A O 1
ATOM 2218 N N . LYS A 1 289 ? 51.950 11.366 49.947 1.00 43.28 289 LYS A N 1
ATOM 2219 C CA . LYS A 1 289 ? 53.159 11.504 50.767 1.00 43.28 289 LYS A CA 1
ATOM 2220 C C . LYS A 1 289 ? 52.985 10.805 52.114 1.00 43.28 289 LYS A C 1
ATOM 2222 O O . LYS A 1 289 ? 52.097 11.140 52.890 1.00 43.28 289 LYS A O 1
ATOM 2227 N N . THR A 1 290 ? 53.991 9.984 52.408 1.00 41.22 290 THR A N 1
ATOM 2228 C CA . THR A 1 290 ? 54.459 9.564 53.739 1.00 41.22 290 THR A CA 1
ATOM 2229 C C . THR A 1 290 ? 53.865 8.273 54.302 1.00 41.22 290 THR A C 1
ATOM 2231 O O . THR A 1 290 ? 52.837 8.279 54.970 1.00 41.22 290 THR A O 1
ATOM 2234 N N . ARG A 1 291 ? 54.636 7.185 54.191 1.00 37.44 291 ARG A N 1
ATOM 2235 C CA . ARG A 1 291 ? 55.047 6.447 55.392 1.00 37.44 291 ARG A CA 1
ATOM 2236 C C . ARG A 1 291 ? 56.378 5.728 55.168 1.00 37.44 291 ARG A C 1
ATOM 2238 O O . ARG A 1 291 ? 56.480 4.826 54.347 1.00 37.44 291 ARG A O 1
ATOM 2245 N N . GLN A 1 292 ? 57.389 6.217 55.881 1.00 42.84 292 GLN A N 1
ATOM 2246 C CA . GLN A 1 292 ? 58.649 5.539 56.173 1.00 42.84 292 GLN A CA 1
ATOM 2247 C C . GLN A 1 292 ? 58.408 4.431 57.205 1.00 42.84 292 GLN A C 1
ATOM 2249 O O . GLN A 1 292 ? 57.608 4.638 58.117 1.00 42.84 292 GLN A O 1
ATOM 2254 N N . GLN A 1 293 ? 59.142 3.327 57.061 1.00 43.06 293 GLN A N 1
ATOM 2255 C CA . GLN A 1 293 ? 59.749 2.478 58.105 1.00 43.06 293 GLN A CA 1
ATOM 2256 C C . GLN A 1 293 ? 60.502 1.374 57.331 1.00 43.06 293 GLN A C 1
ATOM 2258 O O . GLN A 1 293 ? 59.867 0.655 56.569 1.00 43.06 293 GLN A O 1
ATOM 2263 N N . SER A 1 294 ? 61.830 1.392 57.164 1.00 38.12 294 SER A N 1
ATOM 2264 C CA . SER A 1 294 ? 62.926 1.188 58.134 1.00 38.12 294 SER A CA 1
ATOM 2265 C C . SER A 1 294 ? 62.805 -0.124 58.910 1.00 38.12 294 SER A C 1
ATOM 2267 O O . SER A 1 294 ? 61.996 -0.178 59.825 1.00 38.12 294 SER A O 1
ATOM 2269 N N . ASP A 1 295 ? 63.610 -1.112 58.512 1.00 40.88 295 ASP A N 1
ATOM 2270 C CA . ASP A 1 295 ? 64.314 -2.111 59.343 1.00 40.88 295 ASP A CA 1
ATOM 2271 C C . ASP A 1 295 ? 65.342 -2.778 58.394 1.00 40.88 295 ASP A C 1
ATOM 2273 O O . ASP A 1 295 ? 64.951 -3.453 57.444 1.00 40.88 295 ASP A O 1
ATOM 2277 N N . THR A 1 296 ? 66.551 -2.222 58.250 1.00 44.47 296 THR A N 1
ATOM 2278 C CA . THR A 1 296 ? 67.824 -2.593 58.915 1.00 44.47 296 THR A CA 1
ATOM 2279 C C . THR A 1 296 ? 68.213 -4.069 58.847 1.00 44.47 296 THR A C 1
ATOM 2281 O O . THR A 1 296 ? 67.512 -4.952 59.331 1.00 44.47 296 THR A O 1
ATOM 2284 N N . GLU A 1 297 ? 69.377 -4.241 58.222 1.00 42.97 297 GLU A N 1
ATOM 2285 C CA . GLU A 1 297 ? 70.281 -5.382 58.139 1.00 42.97 297 GLU A CA 1
ATOM 2286 C C . GLU A 1 297 ? 70.587 -6.020 59.505 1.00 42.97 297 GLU A C 1
ATOM 2288 O O . GLU A 1 297 ? 70.719 -5.306 60.495 1.00 42.97 297 GLU A O 1
ATOM 2293 N N . ASP A 1 298 ? 70.780 -7.340 59.507 1.00 44.12 298 ASP A N 1
ATOM 2294 C CA . ASP A 1 298 ? 71.716 -8.026 60.402 1.00 44.12 298 ASP A CA 1
ATOM 2295 C C . ASP A 1 298 ? 72.655 -8.855 59.510 1.00 44.12 298 ASP A C 1
ATOM 2297 O O . ASP A 1 298 ? 72.263 -9.872 58.924 1.00 44.12 298 ASP A O 1
ATOM 2301 N N . GLU A 1 299 ? 73.879 -8.350 59.372 1.00 32.84 299 GLU A N 1
ATOM 2302 C CA . GLU A 1 299 ? 75.068 -9.048 59.869 1.00 32.84 299 GLU A CA 1
ATOM 2303 C C . GLU A 1 299 ? 75.609 -8.242 61.059 1.00 32.84 299 GLU A C 1
ATOM 2305 O O . GLU A 1 299 ? 75.622 -6.991 60.947 1.00 32.84 299 GLU A O 1
#

Organism: NCBI:txid1076588

Sequence (299 aa):
ILGTTGIHADAELDIGGNTEYLLNDAPCAVLLSQRQYQPQVDRLASISTSWTQEAETRMERVPSFVRAMARMAILRYAQEKGHTVITESIVEEATTQLMPGHAEQAMGEIIHAYDRGELKRKPDGSKVMRWSDEATALLLTVKDLSLRGNLSMRAEKKARTVNSQTVETEHLQAFLDDDIATAQLQPHADAAHQPGNQSTVDMEAATKASSLQWQAAALARLMRVPEGFMRDSCKQKIEAQAITQGLKQVTLAAVEDGLAKAREAMQAQIQAQQHGRESPQQSRCPFAKTRQQSDTEDE